Protein AF-A0AAJ0A9C1-F1 (afdb_monomer_lite)

InterPro domains:
  IPR016167 FAD-binding, type PCMH, subdomain 1 [G3DSA:3.30.43.10] (177-244)
  IPR036318 FAD-binding, type PCMH-like superfamily [SSF56176] (178-251)

Radius of gyration: 24.46 Å; chains: 1; bounding box: 46×52×69 Å

Foldseek 3Di:
DDDPDDLVNDDPLVNLVVVLVVCVVPVVCQCAAQDQSNVLSVLVNDPVHDDDPLNSVLSNLVRQVRHPDDCVSVVVLVLDDPLVNVLNVCSNVPHDNVVSCVVPDDAQDSLLVVLLVLQVVFAWKWFQALVGIDTPHHDPPPDDPVVVVVVVVVRVLSRVLCVVVSVLGDDPGKIKGAQGWDAAPVSQEIEGERIEIEDQAPSNVVSLVVSCVVVVADEDEDESRHDPDNRAGHHHHYYYYPDDSVQSPPPVNCPPPPDPDDPRTNSRDDDD

pLDDT: mean 78.02, std 15.87, range [31.42, 96.5]

Secondary structure (DSSP, 8-state):
------GGGS-HHHHHHHHHHHHHH-HHHHHHTSTTHHHHHHHHH-TTS---HHHHHHHHHHHHHH--SS-HHHHHHTTS-HHHHHHHHHHHTT--HHHHHTT----S-HHHHHHHHHHHH-S-EEEEETTEEEEEE--TTTS-HHHHHHHHHHHHHHHHHHHTTGGG--SS-EEEEES--EE-TTS--EE--SEEEE-SSHHHHHHHHHHHHHTT--EEEESS----SS-SPPTTSEEEE-S-HHHHSSSS--TTS-S--SS--TTT----

Sequence (272 aa):
MTSTSKAWDHSVDERIGHIAKGLHNNPKFSQKEVPGLQALLDDYINDDVDVDYVQFLRRLLQVFKDSKTDGAFSNILHKHTDDEQKRIKRFLVGDDPKKISDGFHMGPSLGCREELARLHEADCVIQVGAQGIKKLKQPFRALAVKERALLHNTLSKMENFIEGNKDELRGAGIVVYYKTEFQNWGLTVKNVPALTCVPKTSQEVQLIVKYAKAHNMGVRCSGFRHSWSPVFAENGYVLISLLGLHEVTKLPNITALPLPEPAANDLQTISM

Organism: NCBI:txid1209918

Structure (mmCIF, N/CA/C/O backbone):
data_AF-A0AAJ0A9C1-F1
#
_entry.id   AF-A0AAJ0A9C1-F1
#
loop_
_atom_site.group_PDB
_atom_site.id
_atom_site.type_symbol
_atom_site.label_atom_id
_atom_site.label_alt_id
_atom_site.label_comp_id
_atom_site.label_asym_id
_atom_site.label_entity_id
_atom_site.label_seq_id
_atom_site.pdbx_PDB_ins_code
_atom_site.Cartn_x
_atom_site.Cartn_y
_atom_site.Cartn_z
_atom_site.occupancy
_atom_site.B_iso_or_equiv
_atom_site.auth_seq_id
_atom_site.auth_comp_id
_atom_site.auth_asym_id
_atom_site.auth_atom_id
_atom_site.pdbx_PDB_model_num
ATOM 1 N N . MET A 1 1 ? 11.364 27.112 33.745 1.00 43.28 1 MET A N 1
ATOM 2 C CA . MET A 1 1 ? 10.644 26.770 32.501 1.00 43.28 1 MET A CA 1
ATOM 3 C C . MET A 1 1 ? 10.380 25.278 32.540 1.00 43.28 1 MET A C 1
ATOM 5 O O . MET A 1 1 ? 11.327 24.509 32.463 1.00 43.28 1 MET A O 1
ATOM 9 N N . THR A 1 2 ? 9.143 24.864 32.796 1.00 45.06 2 THR A N 1
ATOM 10 C CA . THR A 1 2 ? 8.765 23.447 32.800 1.00 45.06 2 THR A CA 1
ATOM 11 C C . THR A 1 2 ? 8.749 22.954 31.357 1.00 45.06 2 THR A C 1
ATOM 13 O O . THR A 1 2 ? 7.935 23.400 30.554 1.00 45.06 2 THR A O 1
ATOM 16 N N . SER A 1 3 ? 9.698 22.084 31.011 1.00 53.22 3 SER A N 1
ATOM 17 C CA . SER A 1 3 ? 9.697 21.374 29.732 1.00 53.22 3 SER A CA 1
ATOM 18 C C . SER A 1 3 ? 8.398 20.576 29.634 1.00 53.22 3 SER A C 1
ATOM 20 O O . SER A 1 3 ? 8.171 19.670 30.432 1.00 53.22 3 SER A O 1
ATOM 22 N N . THR A 1 4 ? 7.519 20.934 28.702 1.00 61.22 4 THR A N 1
ATOM 23 C CA . THR A 1 4 ? 6.317 20.152 28.397 1.00 61.22 4 THR A CA 1
ATOM 24 C C . THR A 1 4 ? 6.742 18.795 27.846 1.00 61.22 4 THR A C 1
ATOM 26 O O . THR A 1 4 ? 7.285 18.729 26.741 1.00 61.22 4 THR A O 1
ATOM 29 N N . SER A 1 5 ? 6.514 17.744 28.635 1.00 72.31 5 SER A N 1
ATOM 30 C CA . SER A 1 5 ? 6.691 16.343 28.241 1.00 72.31 5 SER A CA 1
ATOM 31 C C . SER A 1 5 ? 5.941 16.059 26.937 1.00 72.31 5 SER A C 1
ATOM 33 O O . SER A 1 5 ? 4.785 16.467 26.781 1.00 72.31 5 SER A O 1
ATOM 35 N N . LYS A 1 6 ? 6.595 15.403 25.976 1.00 76.06 6 LYS A N 1
ATOM 36 C CA . LYS A 1 6 ? 5.959 14.970 24.729 1.00 76.06 6 LYS A CA 1
ATOM 37 C C . LYS A 1 6 ? 5.245 13.646 24.972 1.00 76.06 6 LYS A C 1
ATOM 39 O O . LYS A 1 6 ? 5.668 12.837 25.784 1.00 76.06 6 LYS A O 1
ATOM 44 N N . ALA A 1 7 ? 4.217 13.359 24.175 1.00 69.56 7 ALA A N 1
ATOM 45 C CA . ALA A 1 7 ? 3.504 12.079 24.247 1.00 69.56 7 ALA A CA 1
ATOM 46 C C . ALA A 1 7 ? 4.434 10.855 24.108 1.00 69.56 7 ALA A C 1
ATOM 48 O O . ALA A 1 7 ? 4.133 9.793 24.633 1.00 69.56 7 ALA A O 1
ATOM 49 N N . TRP A 1 8 ? 5.562 10.997 23.408 1.00 76.69 8 TRP A N 1
ATOM 50 C CA . TRP A 1 8 ? 6.540 9.927 23.188 1.00 76.69 8 TRP A CA 1
ATOM 51 C C . TRP A 1 8 ? 7.490 9.691 24.365 1.00 76.69 8 TRP A C 1
ATOM 53 O O . TRP A 1 8 ? 8.196 8.689 24.357 1.00 76.69 8 TRP A O 1
ATOM 63 N N . ASP A 1 9 ? 7.482 10.580 25.359 1.00 82.94 9 ASP A N 1
ATOM 64 C CA . ASP A 1 9 ? 8.266 10.437 26.589 1.00 82.94 9 ASP A CA 1
ATOM 65 C C . ASP A 1 9 ? 7.539 9.545 27.619 1.00 82.94 9 ASP A C 1
ATOM 67 O O . ASP A 1 9 ? 8.075 9.267 28.686 1.00 82.94 9 ASP A O 1
ATOM 71 N N . HIS A 1 10 ? 6.317 9.106 27.296 1.00 78.31 10 HIS A N 1
ATOM 72 C CA . HIS A 1 10 ? 5.444 8.298 28.141 1.00 78.31 10 HIS A CA 1
ATOM 73 C C . HIS A 1 10 ? 5.366 6.861 27.610 1.00 78.31 10 HIS A C 1
ATOM 75 O O . HIS A 1 10 ? 5.386 6.618 26.394 1.00 78.31 10 HIS A O 1
ATOM 81 N N . SER A 1 11 ? 5.211 5.899 28.517 1.00 84.62 11 SER A N 1
ATOM 82 C CA . SER A 1 11 ? 4.963 4.499 28.177 1.00 84.62 11 SER A CA 1
ATOM 83 C C . SER A 1 11 ? 3.654 4.335 27.384 1.00 84.62 11 SER A C 1
ATOM 85 O O . SER A 1 11 ? 2.863 5.268 27.201 1.00 84.62 11 SER A O 1
ATOM 87 N N . VAL A 1 12 ? 3.421 3.148 26.817 1.00 79.44 12 VAL A N 1
ATOM 88 C CA . VAL A 1 12 ? 2.140 2.856 26.146 1.00 79.44 12 VAL A CA 1
ATOM 89 C C . VAL A 1 12 ? 0.984 2.968 27.142 1.00 79.44 12 VAL A C 1
ATOM 91 O O . VAL A 1 12 ? 0.010 3.660 26.849 1.00 79.44 12 VAL A O 1
ATOM 94 N N . ASP A 1 13 ? 1.129 2.386 28.329 1.00 82.44 13 ASP A N 1
ATOM 95 C CA . ASP A 1 13 ? 0.068 2.356 29.339 1.00 82.44 13 ASP A CA 1
ATOM 96 C C . ASP A 1 13 ? -0.203 3.747 29.922 1.00 82.44 13 ASP A C 1
ATOM 98 O O . ASP A 1 13 ? -1.356 4.147 30.072 1.00 82.44 13 ASP A O 1
ATOM 102 N N . GLU A 1 14 ? 0.840 4.557 30.130 1.00 84.81 14 GLU A N 1
ATOM 103 C CA . GLU A 1 14 ? 0.692 5.958 30.545 1.00 84.81 14 GLU A CA 1
ATOM 104 C C . GLU A 1 14 ? -0.082 6.776 29.502 1.00 84.81 14 GLU A C 1
ATOM 106 O O . GLU A 1 14 ? -0.979 7.553 29.842 1.00 84.81 14 GLU A O 1
ATOM 111 N N . ARG A 1 15 ? 0.215 6.579 28.210 1.00 87.00 15 ARG A N 1
ATOM 112 C CA . ARG A 1 15 ? -0.531 7.226 27.121 1.00 87.00 15 ARG A CA 1
ATOM 113 C C . ARG A 1 15 ? -1.986 6.780 27.084 1.00 87.00 15 ARG A C 1
ATOM 115 O O . ARG A 1 15 ? -2.862 7.626 26.905 1.00 87.00 15 ARG A O 1
ATOM 122 N N . ILE A 1 16 ? -2.252 5.488 27.264 1.00 87.12 16 ILE A N 1
ATOM 123 C CA . ILE A 1 16 ? -3.617 4.955 27.323 1.00 87.12 16 ILE A CA 1
ATOM 124 C C . ILE A 1 16 ? -4.372 5.565 28.513 1.00 87.12 16 ILE A C 1
ATOM 126 O O . ILE A 1 16 ? -5.490 6.050 28.333 1.00 87.12 16 ILE A O 1
ATOM 130 N N . GLY A 1 17 ? -3.732 5.679 29.681 1.00 87.81 17 GLY A N 1
ATOM 131 C CA . GLY A 1 17 ? -4.287 6.361 30.852 1.00 87.81 17 GLY A CA 1
ATOM 132 C C . GLY A 1 17 ? -4.618 7.835 30.598 1.00 87.81 17 GLY A C 1
ATOM 133 O O . GLY A 1 17 ? -5.677 8.322 31.007 1.00 87.81 17 GLY A O 1
ATOM 134 N N . HIS A 1 18 ? -3.769 8.559 29.862 1.00 89.56 18 HIS A N 1
ATOM 135 C CA . HIS A 1 18 ? -4.069 9.934 29.450 1.00 89.56 18 HIS A CA 1
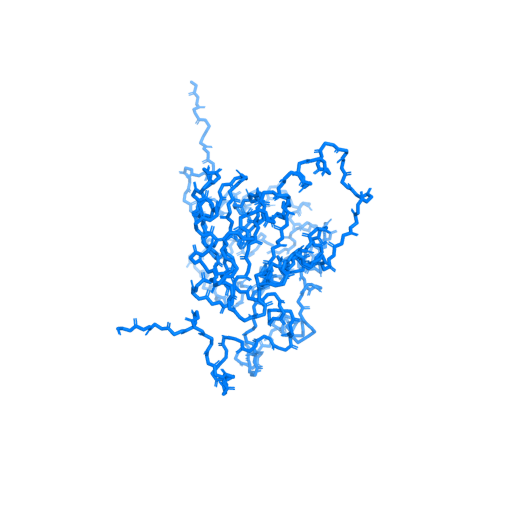ATOM 136 C C . HIS A 1 18 ? -5.278 10.025 28.516 1.00 89.56 18 HIS A C 1
ATOM 138 O O . HIS A 1 18 ? -6.094 10.936 28.675 1.00 89.56 18 HIS A O 1
ATOM 144 N N . ILE A 1 19 ? -5.418 9.085 27.577 1.00 90.94 19 ILE A N 1
ATOM 145 C CA . ILE A 1 19 ? -6.573 9.023 26.675 1.00 90.94 19 ILE A CA 1
ATOM 146 C C . ILE A 1 19 ? -7.846 8.732 27.476 1.00 90.94 19 ILE A C 1
ATOM 148 O O . ILE A 1 19 ? -8.809 9.488 27.353 1.00 90.94 19 ILE A O 1
ATOM 152 N N . ALA A 1 20 ? -7.841 7.715 28.343 1.00 92.06 20 ALA A N 1
ATOM 153 C CA . ALA A 1 20 ? -8.982 7.365 29.190 1.00 92.06 20 ALA A CA 1
ATOM 154 C C . ALA A 1 20 ? -9.434 8.562 30.043 1.00 92.06 20 ALA A C 1
ATOM 156 O O . ALA A 1 20 ? -10.595 8.974 29.982 1.00 92.06 20 ALA A O 1
ATOM 157 N N . LYS A 1 21 ? -8.499 9.223 30.740 1.00 93.44 21 LYS A N 1
ATOM 158 C CA . LYS A 1 21 ? -8.783 10.444 31.513 1.00 93.44 21 LYS A CA 1
ATOM 159 C C . LYS A 1 21 ? -9.352 11.569 30.640 1.00 93.44 21 LYS A C 1
ATOM 161 O O . LYS A 1 21 ? -10.269 12.276 31.056 1.00 93.44 21 LYS A O 1
ATOM 166 N N . GLY A 1 22 ? -8.822 11.743 29.430 1.00 94.19 22 GLY A N 1
ATOM 167 C CA . GLY A 1 22 ? -9.338 12.701 28.454 1.00 94.19 22 GLY A CA 1
ATOM 168 C C . GLY A 1 22 ? -10.792 12.427 28.059 1.00 94.19 22 GLY A C 1
ATOM 169 O O . GLY A 1 22 ? -11.571 13.374 27.942 1.00 94.19 22 GLY A O 1
ATOM 170 N N . LEU A 1 23 ? -11.169 11.153 27.912 1.00 95.06 23 LEU A N 1
ATOM 171 C CA . LEU A 1 23 ? -12.537 10.730 27.600 1.00 95.06 23 LEU A CA 1
ATOM 172 C C . LEU A 1 23 ? -13.497 10.969 28.772 1.00 95.06 23 LEU A C 1
ATOM 174 O O . LEU A 1 23 ? -14.567 11.537 28.549 1.00 95.06 23 LEU A O 1
ATOM 178 N N . HIS A 1 24 ? -13.090 10.646 30.008 1.00 94.62 24 HIS A N 1
ATOM 179 C CA . HIS A 1 24 ? -13.862 10.955 31.226 1.00 94.62 24 HIS A CA 1
ATOM 180 C C . HIS A 1 24 ? -14.164 12.452 31.350 1.00 94.62 24 HIS A C 1
ATOM 182 O O . HIS A 1 24 ? -15.291 12.849 31.642 1.00 94.62 24 HIS A O 1
ATOM 188 N N . ASN A 1 25 ? -13.173 13.299 31.062 1.00 96.50 25 ASN A N 1
ATOM 189 C CA . ASN A 1 25 ? -13.323 14.754 31.129 1.00 96.50 25 ASN A CA 1
ATOM 190 C C . ASN A 1 25 ? -14.178 15.338 29.991 1.00 96.50 25 ASN A C 1
ATOM 192 O O . ASN A 1 25 ? -14.617 16.484 30.082 1.00 96.50 25 ASN A O 1
ATOM 196 N N . ASN A 1 26 ? -14.419 14.578 28.917 1.00 95.69 26 ASN A N 1
ATOM 197 C CA . ASN A 1 26 ? -15.157 15.024 27.737 1.00 95.69 26 ASN A CA 1
ATOM 198 C C . ASN A 1 26 ? -16.293 14.046 27.384 1.00 95.69 26 ASN A C 1
ATOM 200 O O . ASN A 1 26 ? -16.287 13.450 26.301 1.00 95.69 26 ASN A O 1
ATOM 204 N N . PRO A 1 27 ? -17.328 13.914 28.236 1.00 93.50 27 PRO A N 1
ATOM 205 C CA . PRO A 1 27 ? -18.377 12.907 28.067 1.00 93.50 27 PRO A CA 1
ATOM 206 C C . PRO A 1 27 ? -19.167 13.078 26.764 1.00 93.50 27 PRO A C 1
ATOM 208 O O . PRO A 1 27 ? -19.554 12.093 26.142 1.00 93.50 27 PRO A O 1
ATOM 211 N N . LYS A 1 28 ? -19.352 14.321 26.291 1.00 92.94 28 LYS A N 1
ATOM 212 C CA . LYS A 1 28 ? -19.999 14.595 24.996 1.00 92.94 28 LYS A CA 1
ATOM 213 C C . LYS A 1 28 ? -19.217 14.002 23.821 1.00 92.94 28 LYS A C 1
ATOM 215 O O . LYS A 1 28 ? -19.830 13.454 22.912 1.00 92.94 28 LYS A O 1
ATOM 220 N N . PHE A 1 29 ? -17.887 14.113 23.841 1.00 92.19 29 PHE A N 1
ATOM 221 C CA . PHE A 1 29 ? -17.019 13.518 22.823 1.00 92.19 29 PHE A CA 1
ATOM 222 C C . PHE A 1 29 ? -17.025 11.991 22.951 1.00 92.19 29 PHE A C 1
ATOM 224 O O . PHE A 1 29 ? -17.308 11.299 21.978 1.00 92.19 29 PHE A O 1
ATOM 231 N N . SER A 1 30 ? -16.813 11.478 24.169 1.00 92.62 30 SER A N 1
ATOM 232 C CA . SER A 1 30 ? -16.794 10.042 24.480 1.00 92.62 30 SER A CA 1
ATOM 233 C C . SER A 1 30 ? -18.064 9.323 23.999 1.00 92.62 30 SER A C 1
ATOM 235 O O . SER A 1 30 ? -17.985 8.301 23.329 1.00 92.62 30 SER A O 1
ATOM 237 N N . GLN A 1 31 ? -19.248 9.891 24.248 1.00 91.69 31 GLN A N 1
ATOM 238 C CA . GLN A 1 31 ? -20.523 9.260 23.886 1.00 91.69 31 GLN A CA 1
ATOM 239 C C . GLN A 1 31 ? -20.902 9.398 22.407 1.00 91.69 31 GLN A C 1
ATOM 241 O O . GLN A 1 31 ? -21.649 8.568 21.892 1.00 91.69 31 GLN A O 1
ATOM 246 N N . LYS A 1 32 ? -20.454 10.459 21.726 1.00 89.62 32 LYS A N 1
ATOM 247 C CA . LYS A 1 32 ? -20.872 10.756 20.345 1.00 89.62 32 LYS A CA 1
ATOM 248 C C . LYS A 1 32 ? -19.864 10.285 19.302 1.00 89.62 32 LYS A C 1
ATOM 250 O O . LYS A 1 32 ? -20.263 9.764 18.263 1.00 89.62 32 LYS A O 1
ATOM 255 N N . GLU A 1 33 ? -18.586 10.519 19.562 1.00 90.88 33 GLU A N 1
ATOM 256 C CA . GLU A 1 33 ? -17.518 10.399 18.571 1.00 90.88 33 GLU A CA 1
ATOM 257 C C . GLU A 1 33 ? -16.803 9.047 18.685 1.00 90.88 33 GLU A C 1
ATOM 259 O O . GLU A 1 33 ? -16.415 8.471 17.675 1.00 90.88 33 GLU A O 1
ATOM 264 N N . VAL A 1 34 ? -16.668 8.508 19.901 1.00 92.50 34 VAL A N 1
ATOM 265 C CA . VAL A 1 34 ? -15.998 7.221 20.178 1.00 92.50 34 VAL A CA 1
ATOM 266 C C . VAL A 1 34 ? -16.759 6.395 21.232 1.00 92.50 34 VAL A C 1
ATOM 268 O O . VAL A 1 34 ? -16.206 6.046 22.281 1.00 92.50 34 VAL A O 1
ATOM 271 N N . PRO A 1 35 ? -18.042 6.074 20.981 1.00 94.19 35 PRO A N 1
ATOM 272 C CA . PRO A 1 35 ? -18.911 5.432 21.964 1.00 94.19 35 PRO A CA 1
ATOM 273 C C . PRO A 1 35 ? -18.341 4.094 22.447 1.00 94.19 35 PRO A C 1
ATOM 275 O O . PRO A 1 35 ? -18.052 3.205 21.654 1.00 94.19 35 PRO A O 1
ATOM 278 N N . GLY A 1 36 ? -18.194 3.948 23.766 1.00 93.62 36 GLY A N 1
ATOM 279 C CA . GLY A 1 36 ? -17.680 2.728 24.400 1.00 93.62 36 GLY A CA 1
ATOM 280 C C . GLY A 1 36 ? -16.155 2.653 24.526 1.00 93.62 36 GLY A C 1
ATOM 281 O O . GLY A 1 36 ? -15.666 1.769 25.230 1.00 93.62 36 GLY A O 1
ATOM 282 N N . LEU A 1 37 ? -15.401 3.589 23.932 1.00 94.75 37 LEU A N 1
ATOM 283 C CA . LEU A 1 37 ? -13.937 3.599 24.034 1.00 94.75 37 LEU A CA 1
ATOM 284 C C . LEU A 1 37 ? -13.475 3.823 25.471 1.00 94.75 37 LEU A C 1
ATOM 286 O O . LEU A 1 37 ? -12.552 3.161 25.920 1.00 94.75 37 LEU A O 1
ATOM 290 N N . GLN A 1 38 ? -14.140 4.717 26.202 1.00 94.31 38 GLN A N 1
ATOM 291 C CA . GLN A 1 38 ? -13.808 4.996 27.598 1.00 94.31 38 GLN A CA 1
ATOM 292 C C . GLN A 1 38 ? -13.863 3.72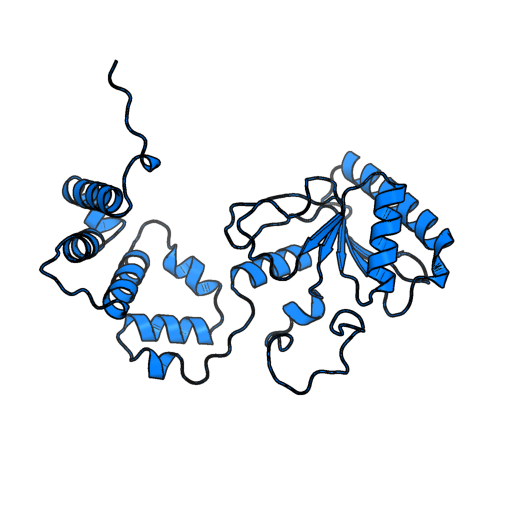5 28.452 1.00 94.31 38 GLN A C 1
ATOM 294 O O . GLN A 1 38 ? -12.859 3.361 29.045 1.00 94.31 38 GLN A O 1
ATOM 299 N N . ALA A 1 39 ? -14.988 3.004 28.425 1.00 94.12 39 ALA A N 1
ATOM 300 C CA . ALA A 1 39 ? -15.145 1.759 29.175 1.00 94.12 39 ALA A CA 1
ATOM 301 C C . ALA A 1 39 ? -14.152 0.674 28.725 1.00 94.12 39 ALA A C 1
ATOM 303 O O . ALA A 1 39 ? -13.670 -0.099 29.539 1.00 94.12 39 ALA A O 1
ATOM 304 N N . LEU A 1 40 ? -13.837 0.607 27.425 1.00 94.44 40 LEU A N 1
ATOM 305 C CA . LEU A 1 40 ? -12.824 -0.317 26.910 1.00 94.44 40 LEU A CA 1
ATOM 306 C C . LEU A 1 40 ? -11.430 -0.024 27.475 1.00 94.44 40 LEU A C 1
ATOM 308 O O . LEU A 1 40 ? -10.715 -0.959 27.820 1.00 94.44 40 LEU A O 1
ATOM 312 N N . LEU A 1 41 ? -11.039 1.251 27.543 1.00 93.00 41 LEU A N 1
ATOM 313 C CA . LEU A 1 41 ? -9.741 1.640 28.090 1.00 93.00 41 LEU A CA 1
ATOM 314 C C . LEU A 1 41 ? -9.706 1.518 29.616 1.00 93.00 41 LEU A C 1
ATOM 316 O O . LEU A 1 41 ? -8.679 1.116 30.145 1.00 93.00 41 LEU A O 1
ATOM 320 N N . ASP A 1 42 ? -10.811 1.817 30.303 1.00 92.69 42 ASP A N 1
ATOM 321 C CA . ASP A 1 42 ? -10.931 1.625 31.752 1.00 92.69 42 ASP A CA 1
ATOM 322 C C . ASP A 1 42 ? -10.717 0.146 32.124 1.00 92.69 42 ASP A C 1
ATOM 324 O O . ASP A 1 42 ? -9.933 -0.145 33.023 1.00 92.69 42 ASP A O 1
ATOM 328 N N . ASP A 1 43 ? -11.334 -0.784 31.384 1.00 92.75 43 ASP A N 1
ATOM 329 C CA . ASP A 1 43 ? -11.130 -2.224 31.585 1.00 92.75 43 ASP A CA 1
ATOM 330 C C . ASP A 1 43 ? -9.701 -2.665 31.233 1.00 92.75 43 ASP A C 1
ATOM 3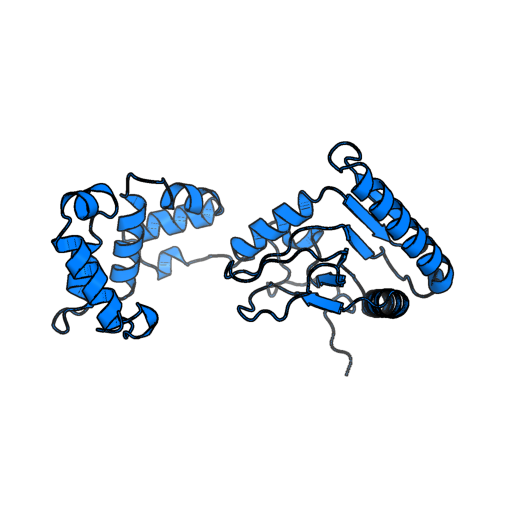32 O O . ASP A 1 43 ? -9.147 -3.516 31.911 1.00 92.75 43 ASP A O 1
ATOM 336 N N . TYR A 1 44 ? -9.089 -2.090 30.189 1.00 88.69 44 TYR A N 1
ATOM 337 C CA . TYR A 1 44 ? -7.715 -2.424 29.784 1.00 88.69 44 TYR A CA 1
ATOM 338 C C . TYR A 1 44 ? -6.662 -1.977 30.811 1.00 88.69 44 TYR A C 1
ATOM 340 O O . TYR A 1 44 ? -5.638 -2.634 30.959 1.00 88.69 44 TYR A O 1
ATOM 348 N N . ILE A 1 45 ? -6.880 -0.843 31.485 1.00 89.12 45 ILE A N 1
ATOM 349 C CA . ILE A 1 45 ? -5.954 -0.307 32.499 1.00 89.12 45 ILE A CA 1
ATOM 350 C C . ILE A 1 45 ? -6.133 -1.020 33.850 1.00 89.12 45 ILE A C 1
ATOM 352 O O . ILE A 1 45 ? -5.245 -0.968 34.697 1.00 89.12 45 ILE A O 1
ATOM 356 N N . ASN A 1 46 ? -7.291 -1.634 34.087 1.00 89.00 46 ASN A N 1
ATOM 357 C CA . ASN A 1 46 ? -7.595 -2.261 35.361 1.00 89.00 46 ASN A CA 1
ATOM 358 C C . ASN A 1 46 ? -6.989 -3.668 35.446 1.00 89.00 46 ASN A C 1
ATOM 360 O O . ASN A 1 46 ? -7.525 -4.608 34.865 1.00 89.00 46 ASN A O 1
ATOM 364 N N . ASP A 1 47 ? -5.926 -3.815 36.239 1.00 86.75 47 ASP A N 1
ATOM 365 C CA . ASP A 1 47 ? -5.242 -5.095 36.475 1.00 86.75 47 ASP A CA 1
ATOM 366 C C . ASP A 1 47 ? -6.162 -6.193 37.055 1.00 86.75 47 ASP A C 1
ATOM 368 O O . ASP A 1 47 ? -5.867 -7.381 36.915 1.00 86.75 47 ASP A O 1
ATOM 372 N N . ASP A 1 48 ? -7.288 -5.822 37.679 1.00 91.62 48 ASP A N 1
ATOM 373 C CA . ASP A 1 48 ? -8.272 -6.767 38.224 1.00 91.62 48 ASP A CA 1
ATOM 374 C C . ASP A 1 48 ? -9.259 -7.298 37.164 1.00 91.62 48 ASP A C 1
ATOM 376 O O . ASP A 1 48 ? -10.075 -8.181 37.454 1.00 91.62 48 ASP A O 1
ATOM 380 N N . VAL A 1 49 ? -9.229 -6.762 35.938 1.00 88.94 49 VAL A N 1
ATOM 381 C CA . VAL A 1 49 ? -10.121 -7.158 34.843 1.00 88.94 49 VAL A CA 1
ATOM 382 C C . VAL A 1 49 ? -9.331 -7.930 33.792 1.00 88.94 49 VAL A C 1
ATOM 384 O O . VAL A 1 49 ? -8.545 -7.371 33.034 1.00 88.94 49 VAL A O 1
ATOM 387 N N . ASP A 1 50 ? -9.601 -9.231 33.683 1.00 87.75 50 ASP A N 1
ATOM 388 C CA . ASP A 1 50 ? -9.078 -10.032 32.577 1.00 87.75 50 ASP A CA 1
ATOM 389 C C . ASP A 1 50 ? -9.860 -9.724 31.291 1.00 87.75 50 ASP A C 1
ATOM 391 O O . ASP A 1 50 ? -11.009 -10.145 31.106 1.00 87.75 50 ASP A O 1
ATOM 395 N N . VAL A 1 51 ? -9.250 -8.941 30.402 1.00 81.31 51 VAL A N 1
ATOM 396 C CA . VAL A 1 51 ? -9.842 -8.598 29.111 1.00 81.31 51 VAL A CA 1
ATOM 397 C C . VAL A 1 51 ? -9.379 -9.598 28.056 1.00 81.31 51 VAL A C 1
ATOM 399 O O . VAL A 1 51 ? -8.290 -9.481 27.495 1.00 81.31 51 VAL A O 1
ATOM 402 N N . ASP A 1 52 ? -10.260 -10.538 27.706 1.00 90.31 52 ASP A N 1
ATOM 403 C CA . ASP A 1 52 ? -10.039 -11.431 26.567 1.00 90.31 52 ASP A CA 1
ATOM 404 C C . ASP A 1 52 ? -9.704 -10.629 25.297 1.00 90.31 52 ASP A C 1
ATOM 406 O O . ASP A 1 52 ? -10.442 -9.728 24.883 1.00 90.31 52 ASP A O 1
ATOM 410 N N . TYR A 1 53 ? -8.596 -10.985 24.644 1.00 88.56 53 TYR A N 1
ATOM 411 C CA . TYR A 1 53 ? -8.074 -10.261 23.485 1.00 88.56 53 TYR A CA 1
ATOM 412 C C . TYR A 1 53 ? -9.081 -10.189 22.327 1.00 88.56 53 TYR A C 1
ATOM 414 O O . TYR A 1 53 ? -9.182 -9.170 21.637 1.00 88.56 53 TYR A O 1
ATOM 422 N N . VAL A 1 54 ? -9.871 -11.247 22.114 1.00 91.38 54 VAL A N 1
ATOM 423 C CA . VAL A 1 54 ? -10.901 -11.256 21.067 1.00 91.38 54 VAL A CA 1
ATOM 424 C C . VAL A 1 54 ? -12.023 -10.280 21.416 1.00 91.38 54 VAL A C 1
ATOM 426 O O . VAL A 1 54 ? -12.454 -9.514 20.549 1.00 91.38 54 VAL A O 1
ATOM 429 N N . GLN A 1 55 ? -12.477 -10.258 22.670 1.00 91.50 55 GLN A N 1
ATOM 430 C CA . GLN A 1 55 ? -13.455 -9.276 23.140 1.00 91.50 55 GLN A CA 1
ATOM 431 C C . GLN A 1 55 ? -12.921 -7.846 23.078 1.00 91.50 55 GLN A C 1
ATOM 433 O O . GLN A 1 55 ? -13.657 -6.950 22.658 1.00 91.50 55 GLN A O 1
ATOM 438 N N . PHE A 1 56 ? -11.648 -7.627 23.412 1.00 92.06 56 PHE A N 1
ATOM 439 C CA . PHE A 1 56 ? -10.997 -6.327 23.265 1.00 92.06 56 PHE A CA 1
ATOM 440 C C . PHE A 1 56 ? -11.080 -5.830 21.816 1.00 92.06 56 PHE A C 1
ATOM 442 O O . PHE A 1 56 ? -11.598 -4.741 21.559 1.00 92.06 56 PHE A O 1
ATOM 449 N N . LEU A 1 57 ? -10.651 -6.653 20.851 1.00 93.06 57 LEU A N 1
ATOM 450 C CA . LEU A 1 57 ? -10.695 -6.303 19.429 1.00 93.06 57 LEU A CA 1
ATOM 451 C C . LEU A 1 57 ? -12.124 -6.058 18.929 1.00 93.06 57 LEU A C 1
ATOM 453 O O . LEU A 1 57 ? -12.354 -5.113 18.172 1.00 93.06 57 LEU A O 1
ATOM 457 N N . ARG A 1 58 ? -13.096 -6.876 19.351 1.00 94.00 58 ARG A N 1
ATOM 458 C CA . ARG A 1 58 ? -14.512 -6.676 18.998 1.00 94.00 58 ARG A CA 1
ATOM 459 C C . ARG A 1 58 ? -15.031 -5.337 19.496 1.00 94.00 58 ARG A C 1
ATOM 461 O O . ARG A 1 58 ? -15.602 -4.585 18.711 1.00 94.00 58 ARG A O 1
ATOM 468 N N . ARG A 1 59 ? -14.813 -5.029 20.777 1.00 94.12 59 ARG A N 1
ATOM 469 C CA . ARG A 1 59 ? -15.235 -3.763 21.390 1.00 94.12 59 ARG A CA 1
ATOM 470 C C . ARG A 1 59 ? -14.576 -2.581 20.697 1.00 94.12 59 ARG A C 1
ATOM 472 O O . ARG A 1 59 ? -15.269 -1.626 20.365 1.00 94.12 59 ARG A O 1
ATOM 479 N N . LEU A 1 60 ? -13.280 -2.674 20.399 1.00 93.94 60 LEU A N 1
ATOM 480 C CA . LEU A 1 60 ? -12.553 -1.627 19.687 1.00 93.94 60 LEU A CA 1
ATOM 481 C C . LEU A 1 60 ? -13.138 -1.371 18.294 1.00 93.94 60 LEU A C 1
ATOM 483 O O . LEU A 1 60 ? -13.379 -0.225 17.929 1.00 93.94 60 LEU A O 1
ATOM 487 N N . LEU A 1 61 ? -13.410 -2.418 17.512 1.00 93.50 61 LEU A N 1
ATOM 488 C CA . LEU A 1 61 ? -14.047 -2.249 16.204 1.00 93.50 61 LEU A CA 1
ATOM 489 C C . LEU A 1 61 ? -15.475 -1.696 16.327 1.00 93.50 61 LEU A C 1
ATOM 491 O O . LEU A 1 61 ? -15.892 -0.899 15.486 1.00 93.50 61 LEU A O 1
ATOM 495 N N . GLN A 1 62 ? -16.209 -2.074 17.377 1.00 94.31 62 GLN A N 1
ATOM 496 C CA . GLN A 1 62 ? -17.558 -1.574 17.632 1.00 94.31 62 GLN A CA 1
ATOM 497 C C . GLN A 1 62 ? -17.566 -0.065 17.931 1.00 94.31 62 GLN A C 1
ATOM 499 O O . GLN A 1 62 ? -18.447 0.623 17.421 1.00 94.31 62 GLN A O 1
ATOM 504 N N . VAL A 1 63 ? -16.555 0.465 18.638 1.00 93.56 63 VAL A N 1
ATOM 505 C CA . VAL A 1 63 ? -16.366 1.920 18.840 1.00 93.56 63 VAL A CA 1
ATOM 506 C C . VAL A 1 63 ? -16.390 2.661 17.503 1.00 93.56 63 VAL A C 1
ATOM 508 O O . VAL A 1 63 ? -17.129 3.629 17.335 1.00 93.56 63 VAL A O 1
ATOM 511 N N . PHE A 1 64 ? -15.598 2.199 16.531 1.00 92.50 64 PHE A N 1
ATOM 512 C CA . PHE A 1 64 ? -15.507 2.849 15.222 1.00 92.50 64 PHE A CA 1
ATOM 513 C C . PHE A 1 64 ? -16.741 2.607 14.354 1.00 92.50 64 PHE A C 1
ATOM 515 O O . PHE A 1 64 ? -17.104 3.473 13.562 1.00 92.50 64 PHE A O 1
ATOM 522 N N . LYS A 1 65 ? -17.393 1.448 14.490 1.00 92.75 65 LYS A N 1
ATOM 523 C CA . LYS A 1 65 ? -18.653 1.155 13.797 1.00 92.75 65 LYS A CA 1
ATOM 524 C C . LYS A 1 65 ? -19.791 2.063 14.267 1.00 92.75 65 LYS A C 1
ATOM 526 O O . LYS A 1 65 ? -20.599 2.480 13.442 1.00 92.75 65 LYS A O 1
ATOM 531 N N . ASP A 1 66 ? -19.849 2.352 15.564 1.00 92.06 66 ASP A N 1
ATOM 532 C CA . ASP A 1 66 ? -20.939 3.121 16.174 1.00 92.06 66 ASP A CA 1
ATOM 533 C C . ASP A 1 66 ? -20.651 4.631 16.215 1.00 92.06 66 ASP A C 1
ATOM 535 O O . ASP A 1 66 ? -21.553 5.433 16.478 1.00 92.06 66 ASP A O 1
ATOM 539 N N . SER A 1 67 ? -19.410 5.029 15.919 1.00 90.38 67 SER A N 1
ATOM 540 C CA . SER A 1 67 ? -19.020 6.423 15.723 1.00 90.38 67 SER A CA 1
ATOM 541 C C . SER A 1 67 ? -19.815 7.080 14.589 1.00 90.38 67 SER A C 1
ATOM 543 O O . SER A 1 67 ? -19.975 6.527 13.500 1.00 90.38 67 SER A O 1
ATOM 545 N N . LYS A 1 68 ? -20.296 8.306 14.831 1.00 82.75 68 LYS A N 1
ATOM 546 C CA . LYS A 1 68 ? -21.095 9.089 13.868 1.00 82.75 68 LYS A CA 1
ATOM 547 C C . LYS A 1 68 ? -20.289 10.149 13.112 1.00 82.75 68 LYS A C 1
ATOM 549 O O . LYS A 1 68 ? -20.878 10.951 12.392 1.00 82.75 68 LYS A O 1
ATOM 554 N N . THR A 1 69 ? -18.979 10.203 13.320 1.00 78.88 69 THR A N 1
ATOM 555 C CA . THR A 1 69 ? -18.177 11.392 13.005 1.00 78.88 69 THR A CA 1
ATOM 556 C C . THR A 1 69 ? -17.680 11.426 11.571 1.00 78.88 69 THR A C 1
ATOM 558 O O . THR A 1 69 ? -17.798 12.452 10.906 1.00 78.88 69 THR A O 1
ATOM 561 N N . ASP A 1 70 ? -17.114 10.321 11.094 1.00 76.56 70 ASP A N 1
ATOM 562 C CA . ASP A 1 70 ? -16.338 10.301 9.849 1.00 76.56 70 ASP A CA 1
ATOM 563 C C . ASP A 1 70 ? -16.627 9.086 8.954 1.00 76.56 70 ASP A C 1
ATOM 565 O O . ASP A 1 70 ? -16.092 8.978 7.848 1.00 76.56 70 ASP A O 1
ATOM 569 N N . GLY A 1 71 ? -17.481 8.163 9.410 1.00 84.62 71 GLY A N 1
ATOM 570 C CA . GLY A 1 71 ? -17.779 6.928 8.690 1.00 84.62 71 GLY A CA 1
ATOM 571 C C . GLY A 1 71 ? -16.544 6.057 8.458 1.00 84.62 71 GLY A C 1
ATOM 572 O O . GLY A 1 71 ? -16.564 5.237 7.539 1.00 84.62 71 GLY A O 1
ATOM 573 N N . ALA A 1 72 ? -15.473 6.220 9.250 1.00 85.38 72 ALA A N 1
ATOM 574 C CA . ALA A 1 72 ? -14.200 5.532 9.051 1.00 85.38 72 ALA A CA 1
ATOM 575 C C . ALA A 1 72 ? -14.383 4.018 8.925 1.00 85.38 72 ALA A C 1
ATOM 577 O O . ALA A 1 72 ? -13.866 3.413 7.985 1.00 85.38 72 ALA A O 1
ATOM 578 N N . PHE A 1 73 ? -15.180 3.413 9.811 1.00 90.50 73 PHE A N 1
ATOM 579 C CA . PHE A 1 73 ? -15.458 1.981 9.764 1.00 90.50 73 PHE A CA 1
ATOM 580 C C . PHE A 1 73 ? -16.111 1.562 8.443 1.00 90.50 73 PHE A C 1
ATOM 582 O O . PHE A 1 73 ? -15.594 0.681 7.762 1.00 90.50 73 PHE A O 1
ATOM 589 N N . SER A 1 74 ? -17.206 2.214 8.043 1.00 91.12 74 SER A N 1
ATOM 590 C CA . SER A 1 74 ? -17.915 1.904 6.795 1.00 91.12 74 SER A CA 1
ATOM 591 C C . SER A 1 74 ? -17.025 2.115 5.569 1.00 91.12 74 SER A C 1
ATOM 593 O O . SER A 1 74 ? -16.980 1.261 4.686 1.00 91.12 74 SER A O 1
ATOM 595 N N . ASN A 1 75 ? -16.261 3.209 5.542 1.00 88.94 75 ASN A N 1
ATOM 596 C CA . ASN A 1 75 ? -15.342 3.537 4.455 1.00 88.94 75 ASN A CA 1
ATOM 597 C C . ASN A 1 75 ? -14.231 2.489 4.308 1.00 88.94 75 ASN A C 1
ATOM 599 O O . ASN A 1 75 ? -13.919 2.083 3.192 1.00 88.94 75 ASN A O 1
ATOM 603 N N . ILE A 1 76 ? -13.646 2.022 5.415 1.00 87.81 76 ILE A N 1
ATOM 604 C CA . ILE A 1 76 ? -12.636 0.955 5.394 1.00 87.81 76 ILE A CA 1
ATOM 605 C C . ILE A 1 76 ? -13.267 -0.393 5.039 1.00 87.81 76 ILE A C 1
ATOM 607 O O . ILE A 1 76 ? -12.703 -1.147 4.245 1.00 87.81 76 ILE A O 1
ATOM 611 N N . LEU A 1 77 ? -14.451 -0.695 5.574 1.00 91.31 77 LEU A N 1
ATOM 612 C CA . LEU A 1 77 ? -15.166 -1.935 5.292 1.00 91.31 77 LEU A CA 1
ATOM 613 C C . LEU A 1 77 ? -15.479 -2.069 3.797 1.00 91.31 77 LEU A C 1
ATOM 615 O O . LEU A 1 77 ? -15.242 -3.127 3.227 1.00 91.31 77 LEU A O 1
ATOM 619 N N . HIS A 1 78 ? -15.912 -0.990 3.141 1.00 90.19 78 HIS A N 1
ATOM 620 C CA . HIS A 1 78 ? -16.209 -0.979 1.704 1.00 90.19 78 HIS A CA 1
ATOM 621 C C . HIS A 1 78 ? -15.012 -1.282 0.802 1.00 90.19 78 HIS A C 1
ATOM 623 O O . HIS A 1 78 ? -15.200 -1.685 -0.343 1.00 90.19 78 HIS A O 1
ATOM 629 N N . LYS A 1 79 ? -13.786 -1.106 1.298 1.00 83.56 79 LYS A N 1
ATOM 630 C CA . LYS A 1 79 ? -12.573 -1.428 0.543 1.00 83.56 79 LYS A CA 1
ATOM 631 C C . LYS A 1 79 ? -12.212 -2.917 0.584 1.00 83.56 79 LYS A C 1
ATOM 633 O O . LYS A 1 79 ? -11.353 -3.368 -0.172 1.00 83.56 79 LYS A O 1
ATOM 638 N N . HIS A 1 80 ? -12.842 -3.680 1.473 1.00 86.44 80 HIS A N 1
ATOM 639 C CA . HIS A 1 80 ? -12.678 -5.125 1.559 1.00 86.44 80 HIS A CA 1
ATOM 640 C C . HIS A 1 80 ? -13.609 -5.838 0.569 1.00 86.44 80 HIS A C 1
ATOM 642 O O . HIS A 1 80 ? -14.642 -5.306 0.166 1.00 86.44 80 HIS A O 1
ATOM 648 N N . THR A 1 81 ? -13.258 -7.067 0.196 1.00 86.38 81 THR A N 1
ATOM 649 C CA . THR A 1 81 ? -14.114 -7.940 -0.624 1.00 86.38 81 THR A CA 1
ATOM 650 C C . THR A 1 81 ? -15.408 -8.300 0.106 1.00 86.38 81 THR A C 1
ATOM 652 O O . THR A 1 81 ? -15.470 -8.262 1.334 1.00 86.38 81 THR A O 1
ATOM 655 N N . ASP A 1 82 ? -16.439 -8.715 -0.631 1.00 89.19 82 ASP A N 1
ATOM 656 C CA . ASP A 1 82 ? -17.724 -9.109 -0.035 1.00 89.19 82 ASP A CA 1
ATOM 657 C C . ASP A 1 82 ? -17.588 -10.230 1.007 1.00 89.19 82 ASP A C 1
ATOM 659 O O . ASP A 1 82 ? -18.307 -10.237 2.008 1.00 89.19 82 ASP A O 1
ATOM 663 N N . ASP A 1 83 ? -16.669 -11.175 0.790 1.00 89.56 83 ASP A N 1
ATOM 664 C CA . ASP A 1 83 ? -16.377 -12.254 1.738 1.00 89.56 83 ASP A CA 1
ATOM 665 C C . ASP A 1 83 ? -15.745 -11.712 3.031 1.00 89.56 83 ASP A C 1
ATOM 667 O O . ASP A 1 83 ? -16.249 -11.960 4.128 1.00 89.56 83 ASP A O 1
ATOM 671 N N . GLU A 1 84 ? -14.708 -10.880 2.910 1.00 90.19 84 GLU A N 1
ATOM 672 C CA . GLU A 1 84 ? -14.068 -10.208 4.047 1.00 90.19 84 GLU A CA 1
ATOM 673 C C . GLU A 1 84 ? -15.068 -9.348 4.830 1.00 90.19 84 GLU A C 1
ATOM 675 O O . GLU A 1 84 ? -15.125 -9.421 6.059 1.00 90.19 84 GLU A O 1
ATOM 680 N N . GLN A 1 85 ? -15.919 -8.586 4.137 1.00 93.62 85 GLN A N 1
ATOM 681 C CA . GLN A 1 85 ? -16.955 -7.776 4.774 1.00 93.62 85 GLN A CA 1
ATOM 682 C C . GLN A 1 85 ? -17.942 -8.632 5.573 1.00 93.62 85 GLN A C 1
ATOM 684 O O . GLN A 1 85 ? -18.301 -8.271 6.698 1.00 93.62 85 GLN A O 1
ATOM 689 N N . LYS A 1 86 ? -18.390 -9.769 5.021 1.00 94.19 86 LYS A N 1
ATOM 690 C CA . LYS A 1 86 ? -19.276 -10.710 5.728 1.00 94.19 86 LYS A CA 1
ATOM 691 C C . LYS A 1 86 ? -18.599 -11.262 6.979 1.00 94.19 86 LYS A C 1
ATOM 693 O O . LYS A 1 86 ? -19.225 -11.294 8.036 1.00 94.19 86 LYS A O 1
ATOM 698 N N . ARG A 1 87 ? -17.324 -11.646 6.889 1.00 94.44 87 ARG A N 1
ATOM 699 C CA . ARG A 1 87 ? -16.546 -12.167 8.024 1.00 94.44 87 ARG A CA 1
ATOM 700 C C . ARG A 1 87 ? -16.356 -11.123 9.124 1.00 94.44 87 ARG A C 1
ATOM 702 O O . ARG A 1 87 ? -16.629 -11.427 10.281 1.00 94.44 87 ARG A O 1
ATOM 709 N N . ILE A 1 88 ? -15.997 -9.885 8.776 1.00 94.38 88 ILE A N 1
ATOM 710 C CA . ILE A 1 88 ? -15.865 -8.774 9.737 1.00 94.38 88 ILE A CA 1
ATOM 711 C C . ILE A 1 88 ? -17.204 -8.496 10.437 1.00 94.38 88 ILE A C 1
ATOM 713 O O . ILE A 1 88 ? -17.252 -8.347 11.658 1.00 94.38 88 ILE A O 1
ATOM 717 N N . LYS A 1 89 ? -18.317 -8.480 9.690 1.00 95.00 89 LYS A N 1
ATOM 718 C CA . LYS A 1 89 ? -19.659 -8.298 10.270 1.00 95.00 89 LYS A CA 1
ATOM 719 C C . LYS A 1 89 ? -20.027 -9.434 11.230 1.00 95.00 89 LYS A C 1
ATOM 721 O O . LYS A 1 89 ? -20.553 -9.156 12.303 1.00 95.00 89 LY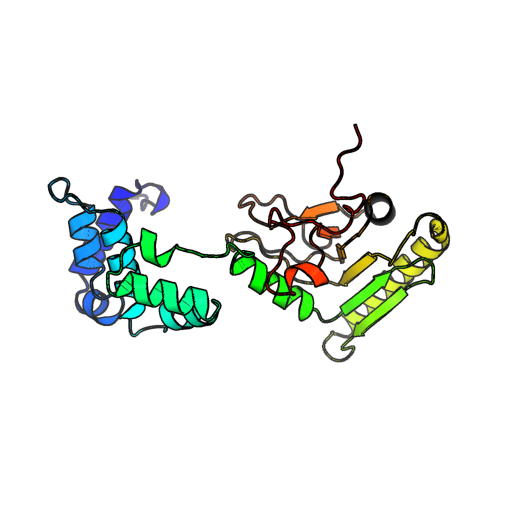S A O 1
ATOM 726 N N . ARG A 1 90 ? -19.714 -10.688 10.883 1.00 95.69 90 ARG A N 1
ATOM 727 C CA . ARG A 1 90 ? -19.911 -11.857 11.760 1.00 95.69 90 ARG A CA 1
ATOM 728 C C . ARG A 1 90 ? -19.069 -11.765 13.035 1.00 95.69 90 ARG A C 1
ATOM 730 O O . ARG A 1 90 ? -19.583 -11.981 14.127 1.00 95.69 90 ARG A O 1
ATOM 737 N N . PHE A 1 91 ? -17.806 -11.361 12.910 1.00 95.81 91 PHE A N 1
ATOM 738 C CA . PHE A 1 91 ? -16.918 -11.145 14.055 1.00 95.81 91 PHE A CA 1
ATOM 739 C C . PHE A 1 91 ? -17.500 -10.154 15.066 1.00 95.81 91 PHE A C 1
ATOM 741 O O . PHE A 1 91 ? -17.478 -10.422 16.267 1.00 95.81 91 PHE A O 1
ATOM 748 N N . LEU A 1 92 ? -18.069 -9.050 14.577 1.00 94.31 92 LEU A N 1
ATOM 749 C CA . LEU A 1 92 ? -18.667 -8.003 15.407 1.00 94.31 92 LEU A CA 1
ATOM 750 C C . LEU A 1 92 ? -19.926 -8.439 16.157 1.00 94.31 92 LEU A C 1
ATOM 752 O O . LEU A 1 92 ? -20.167 -7.948 17.254 1.00 94.31 92 LEU A O 1
ATOM 756 N N . VAL A 1 93 ? -20.724 -9.352 15.597 1.00 93.75 93 VAL A N 1
ATOM 757 C CA . VAL A 1 93 ? -21.927 -9.870 16.277 1.00 93.75 93 VAL A CA 1
ATOM 758 C C . VAL A 1 93 ? -21.626 -11.020 17.243 1.00 93.75 93 VAL A C 1
ATOM 760 O O . VAL A 1 93 ? -22.543 -11.532 17.877 1.00 93.75 93 VAL A O 1
ATOM 763 N N . GLY A 1 94 ? -20.353 -11.404 17.393 1.00 94.25 94 GLY A N 1
ATOM 764 C CA . GLY A 1 94 ? -19.909 -12.369 18.400 1.00 94.25 94 GLY A CA 1
ATOM 765 C C . GLY A 1 94 ? -19.669 -13.792 17.893 1.00 94.25 94 GLY A C 1
ATOM 766 O O . GLY A 1 94 ? -19.370 -14.663 18.708 1.00 94.25 94 GLY A O 1
ATOM 767 N N . ASP A 1 95 ? -19.733 -14.042 16.580 1.00 95.00 95 ASP A N 1
ATOM 768 C CA . ASP A 1 95 ? -19.439 -15.367 16.017 1.00 95.00 95 ASP A CA 1
ATOM 769 C C . ASP A 1 95 ? -18.011 -15.823 16.372 1.00 95.00 95 ASP A C 1
ATOM 771 O O . ASP A 1 95 ? -17.078 -15.021 16.431 1.00 95.00 95 ASP A O 1
ATOM 775 N N . ASP A 1 96 ? -17.828 -17.129 16.569 1.00 93.62 96 ASP A N 1
ATOM 776 C CA . ASP A 1 96 ? -16.534 -17.743 16.891 1.00 93.62 96 ASP A CA 1
ATOM 777 C C . ASP A 1 96 ? -15.469 -17.445 15.810 1.00 93.62 96 ASP A C 1
ATOM 779 O O . ASP A 1 96 ? -15.673 -17.822 14.647 1.00 93.62 96 ASP A O 1
ATOM 783 N N . PRO A 1 97 ? -14.318 -16.826 16.162 1.00 92.44 97 PRO A N 1
ATOM 784 C CA . PRO A 1 97 ? -13.248 -16.515 15.217 1.00 92.44 97 PRO A CA 1
ATOM 785 C C . PRO A 1 97 ? -12.791 -17.715 14.392 1.00 92.44 97 PRO A C 1
ATOM 787 O O . PRO A 1 97 ? -12.548 -17.556 13.199 1.00 92.44 97 PRO A O 1
ATOM 790 N N . LYS A 1 98 ? -12.750 -18.919 14.983 1.00 91.56 98 LYS A N 1
ATOM 791 C CA . LYS A 1 98 ? -12.332 -20.135 14.267 1.00 91.56 98 LYS A CA 1
ATOM 792 C C . LYS A 1 98 ? -13.296 -20.486 13.134 1.00 91.56 98 LYS A C 1
ATOM 794 O O . LYS A 1 98 ? -12.867 -20.840 12.040 1.00 91.56 98 LYS A O 1
ATOM 799 N N . LYS A 1 99 ? -14.603 -20.334 13.370 1.00 93.31 99 LYS A N 1
ATOM 800 C CA . LYS A 1 99 ? -15.644 -20.545 12.350 1.00 93.31 99 LYS A CA 1
ATOM 801 C C . LYS A 1 99 ? -15.678 -19.423 11.320 1.00 93.31 99 LYS A C 1
ATOM 803 O O . LYS A 1 99 ? -16.032 -19.656 10.169 1.00 93.31 99 LYS A O 1
ATOM 808 N N . ILE A 1 100 ? -15.356 -18.195 11.726 1.00 92.88 100 ILE A N 1
ATOM 809 C CA . ILE A 1 100 ? -15.295 -17.053 10.808 1.00 92.88 100 ILE A CA 1
ATOM 810 C C . ILE A 1 100 ? -14.082 -17.153 9.890 1.00 92.88 100 ILE A C 1
ATOM 812 O O . ILE A 1 100 ? -14.169 -16.697 8.757 1.00 92.88 100 ILE A O 1
ATOM 816 N N . SER A 1 101 ? -12.963 -17.714 10.347 1.00 86.75 101 SER A N 1
ATOM 817 C CA . SER A 1 101 ? -11.745 -17.858 9.544 1.00 86.75 101 SER A CA 1
ATOM 818 C C . SER A 1 101 ? -11.764 -19.071 8.616 1.00 86.75 101 SER A C 1
ATOM 820 O O . SER A 1 101 ? -10.893 -19.187 7.760 1.00 86.75 101 SER A O 1
ATOM 822 N N . ASP A 1 102 ? -12.723 -19.982 8.779 1.00 90.88 102 ASP A N 1
ATOM 823 C CA . ASP A 1 102 ? -12.787 -21.205 7.982 1.00 90.88 102 ASP A CA 1
ATOM 824 C C . ASP A 1 102 ? -12.948 -20.896 6.485 1.00 90.88 102 ASP A C 1
ATOM 826 O O . ASP A 1 102 ? -13.796 -20.093 6.083 1.00 90.88 102 ASP A O 1
ATOM 830 N N . GLY A 1 103 ? -12.079 -21.476 5.657 1.00 84.38 103 GLY A N 1
ATOM 831 C CA . GLY A 1 103 ? -12.001 -21.165 4.228 1.00 84.38 103 GLY A CA 1
ATOM 832 C C . GLY A 1 103 ? -11.632 -19.709 3.906 1.00 84.38 103 GLY A C 1
ATOM 833 O O . GLY A 1 103 ? -11.926 -19.242 2.807 1.00 84.38 103 GLY A O 1
ATOM 834 N N . PHE A 1 104 ? -11.046 -18.953 4.844 1.00 83.56 104 PHE A N 1
ATOM 835 C CA . PHE A 1 104 ? -10.539 -17.614 4.546 1.00 83.56 104 PHE A CA 1
ATOM 836 C C . PHE A 1 104 ? -9.318 -17.707 3.627 1.00 83.56 104 PHE A C 1
ATOM 838 O O . PHE A 1 104 ? -8.302 -18.313 3.970 1.00 83.56 104 PHE A O 1
ATOM 845 N N . HIS A 1 105 ? -9.408 -17.065 2.465 1.00 71.25 105 HIS A N 1
ATOM 846 C CA . HIS A 1 105 ? -8.311 -17.000 1.511 1.00 71.25 105 HIS A CA 1
ATOM 847 C C . HIS A 1 105 ? -7.500 -15.725 1.726 1.00 71.25 105 HIS A C 1
ATOM 849 O O . HIS A 1 105 ? -7.966 -14.617 1.458 1.00 71.25 105 HIS A O 1
ATOM 855 N N . MET A 1 106 ? -6.262 -15.891 2.192 1.00 65.06 106 MET A N 1
ATOM 856 C CA . MET A 1 106 ? -5.350 -14.775 2.408 1.00 65.06 106 MET A CA 1
ATOM 857 C C . MET A 1 106 ? -4.844 -14.239 1.063 1.00 65.06 106 MET A C 1
ATOM 859 O O . MET A 1 106 ? -3.920 -14.781 0.463 1.00 65.06 106 MET A O 1
ATOM 863 N N . GLY A 1 107 ? -5.498 -13.189 0.570 1.00 62.75 107 GLY A N 1
ATOM 864 C CA . GLY A 1 107 ? -5.061 -12.424 -0.597 1.00 62.75 107 GLY A CA 1
ATOM 865 C C . GLY A 1 107 ? -4.067 -11.309 -0.241 1.00 62.75 107 GLY A C 1
ATOM 866 O O . GLY A 1 107 ? -3.715 -11.131 0.929 1.00 62.75 107 GLY A O 1
ATOM 867 N N . PRO A 1 108 ? -3.638 -10.499 -1.229 1.00 63.53 108 PRO A N 1
ATOM 868 C CA . PRO A 1 108 ? -2.831 -9.312 -0.967 1.00 63.53 108 PRO A CA 1
ATOM 869 C C . PRO A 1 108 ? -3.555 -8.388 0.017 1.00 63.53 108 PRO A C 1
ATOM 871 O O . PRO A 1 108 ? -4.783 -8.249 -0.028 1.00 63.53 108 PRO A O 1
ATOM 874 N N . SER A 1 109 ? -2.794 -7.751 0.908 1.00 66.12 109 SER A N 1
ATOM 875 C CA . SER A 1 109 ? -3.342 -6.833 1.911 1.00 66.12 109 SER A CA 1
ATOM 876 C C . SER A 1 109 ? -4.098 -5.673 1.257 1.00 66.12 109 SER A C 1
ATOM 878 O O . SER A 1 109 ? -3.824 -5.312 0.111 1.00 66.12 109 SER A O 1
ATOM 880 N N . LEU A 1 110 ? -5.036 -5.055 1.984 1.00 70.12 110 LEU A N 1
ATOM 881 C CA . LEU A 1 110 ? -5.801 -3.917 1.466 1.00 70.12 110 LEU A CA 1
ATOM 882 C C . LEU A 1 110 ? -4.885 -2.795 0.942 1.00 70.12 110 LEU A C 1
ATOM 884 O O . LEU A 1 110 ? -5.072 -2.331 -0.178 1.00 70.12 110 LEU A O 1
ATOM 888 N N . GLY A 1 111 ? -3.844 -2.429 1.696 1.00 64.06 111 GLY A N 1
ATOM 889 C CA . GLY A 1 111 ? -2.876 -1.419 1.255 1.00 64.06 111 GLY A CA 1
ATOM 890 C C . GLY A 1 111 ? -2.138 -1.818 -0.028 1.00 64.06 111 GLY A C 1
ATOM 891 O O . GLY A 1 111 ? -1.898 -0.981 -0.890 1.00 64.06 111 GLY A O 1
ATOM 892 N N . CYS A 1 112 ? -1.841 -3.110 -0.215 1.00 63.56 112 CYS A N 1
ATOM 893 C CA . CYS A 1 112 ? -1.289 -3.598 -1.477 1.00 63.56 112 CYS A CA 1
ATOM 894 C C . CYS A 1 112 ? -2.292 -3.416 -2.630 1.00 63.56 112 CYS A C 1
ATOM 896 O O . CYS A 1 112 ? -1.912 -2.897 -3.676 1.00 63.56 112 CYS A O 1
ATOM 898 N N . ARG A 1 113 ? -3.576 -3.755 -2.434 1.00 70.50 113 ARG A N 1
ATOM 899 C CA . ARG A 1 113 ? -4.640 -3.565 -3.444 1.00 70.50 113 ARG A CA 1
ATOM 900 C C . ARG A 1 113 ? -4.800 -2.103 -3.858 1.00 70.50 113 ARG A C 1
ATOM 902 O O . ARG A 1 113 ? -4.888 -1.825 -5.050 1.00 70.50 113 ARG A O 1
ATOM 909 N N . GLU A 1 114 ? -4.804 -1.181 -2.898 1.00 66.31 114 GLU A N 1
ATOM 910 C CA . GLU A 1 114 ? -4.915 0.260 -3.161 1.00 66.31 114 GLU A CA 1
ATOM 911 C C . GLU A 1 114 ? -3.747 0.780 -4.007 1.00 66.31 114 GLU A C 1
ATOM 913 O O . GLU A 1 114 ? -3.951 1.502 -4.980 1.00 66.31 114 GLU A O 1
ATOM 918 N N . GLU A 1 115 ? -2.520 0.367 -3.694 1.00 62.84 115 GLU A N 1
ATOM 919 C CA . GLU A 1 115 ? -1.336 0.776 -4.454 1.00 62.84 115 GLU A CA 1
ATOM 920 C C . GLU A 1 115 ? -1.314 0.202 -5.873 1.00 62.84 115 GLU A C 1
ATOM 922 O O . GLU A 1 115 ? -0.887 0.865 -6.819 1.00 62.84 115 GLU A O 1
ATOM 927 N N . LEU A 1 116 ? -1.790 -1.028 -6.048 1.00 64.50 116 LEU A N 1
ATOM 928 C CA . LEU A 1 116 ? -1.922 -1.629 -7.374 1.00 64.50 116 LEU A CA 1
ATOM 929 C C . LEU A 1 116 ? -2.989 -0.924 -8.202 1.00 64.50 116 LEU A C 1
ATOM 931 O O . LEU A 1 116 ? -2.789 -0.734 -9.400 1.00 64.50 116 LEU A O 1
ATOM 935 N N . ALA A 1 117 ? -4.088 -0.502 -7.571 1.00 64.25 117 ALA A N 1
ATOM 936 C CA . ALA A 1 117 ? -5.088 0.337 -8.216 1.00 64.25 117 ALA A CA 1
ATOM 937 C C . ALA A 1 117 ? -4.471 1.673 -8.658 1.00 64.25 117 ALA A C 1
ATOM 939 O O . ALA A 1 117 ? -4.634 2.048 -9.814 1.00 64.25 117 ALA A O 1
ATOM 940 N N . ARG A 1 118 ? -3.652 2.327 -7.821 1.00 64.50 118 ARG A N 1
ATOM 941 C CA . ARG A 1 118 ? -2.928 3.560 -8.203 1.00 64.50 118 ARG A CA 1
ATOM 942 C C . ARG A 1 118 ? -1.968 3.349 -9.372 1.00 64.50 118 ARG A C 1
ATOM 944 O O . ARG A 1 118 ? -1.906 4.167 -10.285 1.00 64.50 118 ARG A O 1
ATOM 951 N N . LEU A 1 119 ? -1.243 2.233 -9.388 1.00 63.53 119 LEU A N 1
ATOM 952 C CA . LEU A 1 119 ? -0.397 1.862 -10.524 1.00 63.53 119 LEU A CA 1
ATOM 953 C C . LEU A 1 119 ? -1.222 1.588 -11.792 1.00 63.53 119 LEU A C 1
ATOM 955 O O . LEU A 1 119 ? -0.794 1.941 -12.887 1.00 63.53 119 LEU A O 1
ATOM 959 N N . HIS A 1 120 ? -2.412 0.998 -11.671 1.00 63.06 120 HIS A N 1
ATOM 960 C CA . HIS A 1 120 ? -3.342 0.833 -12.791 1.00 63.06 120 HIS A CA 1
ATOM 961 C C . HIS A 1 120 ? -3.902 2.183 -13.285 1.00 63.06 120 HIS A C 1
ATOM 963 O O . HIS A 1 120 ? -4.071 2.415 -14.489 1.00 63.06 120 HIS A O 1
ATOM 969 N N . GLU A 1 121 ? -4.144 3.107 -12.360 1.00 65.75 121 GLU A N 1
ATOM 970 C CA . GLU A 1 121 ? -4.607 4.466 -12.626 1.00 65.75 121 GLU A CA 1
ATOM 971 C C . GLU A 1 121 ? -3.515 5.383 -13.180 1.00 65.75 121 GLU A C 1
ATOM 973 O O . GLU A 1 121 ? -3.866 6.382 -13.802 1.00 65.75 121 GLU A O 1
ATOM 978 N N . ALA A 1 122 ? -2.236 4.998 -13.096 1.00 69.31 122 ALA A N 1
ATOM 979 C CA . ALA A 1 122 ? -1.100 5.775 -13.583 1.00 69.31 122 ALA A CA 1
ATOM 980 C C . ALA A 1 122 ? -1.347 6.403 -14.964 1.00 69.31 122 ALA A C 1
ATOM 982 O O . ALA A 1 122 ? -1.836 5.748 -15.892 1.00 69.31 122 ALA A O 1
ATOM 983 N N . ASP A 1 123 ? -0.986 7.679 -15.096 1.00 68.88 123 ASP A N 1
ATOM 984 C CA . ASP A 1 123 ? -1.219 8.450 -16.314 1.00 68.88 123 ASP A CA 1
ATOM 985 C C . ASP A 1 123 ? -0.392 7.910 -17.483 1.00 68.88 123 ASP A C 1
ATOM 987 O O . ASP A 1 123 ? -0.890 7.731 -18.589 1.00 68.88 123 ASP A O 1
ATOM 991 N N . CYS A 1 124 ? 0.881 7.594 -17.263 1.00 76.31 124 CYS A N 1
ATOM 992 C CA . CYS A 1 124 ? 1.765 7.170 -18.340 1.00 76.31 124 CYS A CA 1
ATOM 993 C C . CYS A 1 124 ? 2.325 5.778 -18.063 1.00 76.31 124 CYS A C 1
ATOM 995 O O . CYS A 1 124 ? 3.158 5.595 -17.172 1.00 76.31 124 CYS A O 1
ATOM 997 N N . VAL A 1 125 ? 1.870 4.817 -18.870 1.00 80.19 125 VAL A N 1
ATOM 998 C CA . VAL A 1 125 ? 2.343 3.432 -18.850 1.00 80.19 125 VAL A CA 1
ATOM 999 C C . VAL A 1 125 ? 2.907 3.094 -20.220 1.00 80.19 125 VAL A C 1
ATOM 1001 O O . VAL A 1 125 ? 2.221 3.218 -21.241 1.00 80.19 125 VAL A O 1
ATOM 1004 N N . ILE A 1 126 ? 4.158 2.650 -20.243 1.00 82.62 126 ILE A N 1
ATOM 1005 C CA . ILE A 1 126 ? 4.849 2.209 -21.453 1.00 82.62 126 ILE A CA 1
ATOM 1006 C C . ILE A 1 126 ? 5.361 0.784 -21.270 1.00 82.62 126 ILE A C 1
ATOM 1008 O O . ILE A 1 126 ? 5.596 0.322 -20.159 1.00 82.62 126 ILE A O 1
ATOM 1012 N N . GLN A 1 127 ? 5.539 0.092 -22.380 1.00 83.62 127 GLN A N 1
ATOM 1013 C CA . GLN A 1 127 ? 6.163 -1.213 -22.460 1.00 83.62 127 GLN A CA 1
ATOM 1014 C C . GLN A 1 127 ? 7.431 -1.072 -23.290 1.00 83.62 127 GLN A C 1
ATOM 1016 O O . GLN A 1 127 ? 7.390 -0.599 -24.424 1.00 83.62 127 GLN A O 1
ATOM 1021 N N . VAL A 1 128 ? 8.551 -1.466 -22.707 1.00 82.81 128 VAL A N 1
ATOM 1022 C CA . VAL A 1 128 ? 9.876 -1.432 -23.315 1.00 82.81 128 VAL A CA 1
ATOM 1023 C C . VAL A 1 128 ? 10.235 -2.852 -23.730 1.00 82.81 128 VAL A C 1
ATOM 1025 O O . VAL A 1 128 ? 10.444 -3.706 -22.874 1.00 82.81 128 VAL A O 1
ATOM 1028 N N . GLY A 1 129 ? 10.283 -3.118 -25.033 1.00 81.19 129 GLY A N 1
ATOM 1029 C CA . GLY A 1 129 ? 10.671 -4.422 -25.573 1.00 81.19 129 GLY A CA 1
ATOM 1030 C C . GLY A 1 129 ? 11.702 -4.297 -26.691 1.00 81.19 129 GLY A C 1
ATOM 1031 O O . GLY A 1 129 ? 12.041 -3.194 -27.112 1.00 81.19 129 GLY A O 1
ATOM 1032 N N . ALA A 1 130 ? 12.178 -5.433 -27.206 1.00 75.50 130 ALA A N 1
ATOM 1033 C CA . ALA A 1 130 ? 13.167 -5.465 -28.291 1.00 75.50 130 ALA A CA 1
ATOM 1034 C C . ALA A 1 130 ? 12.692 -4.742 -29.571 1.00 75.50 130 ALA A C 1
ATOM 1036 O O . ALA A 1 130 ? 13.497 -4.208 -30.329 1.00 75.50 130 ALA A O 1
ATOM 1037 N N . GLN A 1 131 ? 11.372 -4.670 -29.787 1.00 75.12 131 GLN A N 1
ATOM 1038 C CA . GLN A 1 131 ? 10.757 -3.929 -30.897 1.00 75.12 131 GLN A CA 1
ATOM 1039 C C . GLN A 1 131 ? 10.627 -2.414 -30.639 1.00 75.12 131 GLN A C 1
ATOM 1041 O O . GLN A 1 131 ? 10.058 -1.700 -31.460 1.00 75.12 131 GLN A O 1
ATOM 1046 N N . GLY A 1 132 ? 11.141 -1.919 -29.511 1.00 78.38 132 GLY A N 1
ATOM 1047 C CA . GLY A 1 132 ? 11.077 -0.519 -29.102 1.00 78.38 132 GLY A CA 1
ATOM 1048 C C . GLY A 1 132 ? 10.028 -0.247 -28.022 1.00 78.38 132 GLY A C 1
ATOM 1049 O O . GLY A 1 132 ? 9.566 -1.148 -27.314 1.00 78.38 132 GLY A O 1
ATOM 1050 N N . ILE A 1 133 ? 9.672 1.031 -27.868 1.00 82.31 133 ILE A N 1
ATOM 1051 C CA . ILE A 1 133 ? 8.728 1.486 -26.845 1.00 82.31 133 ILE A CA 1
ATOM 1052 C C . ILE A 1 133 ? 7.298 1.453 -27.386 1.00 82.31 133 ILE A C 1
ATOM 1054 O O . ILE A 1 133 ? 6.935 2.194 -28.299 1.00 82.31 133 ILE A O 1
ATOM 1058 N N . LYS A 1 134 ? 6.444 0.650 -26.750 1.00 82.06 134 LYS A N 1
ATOM 1059 C CA . LYS A 1 134 ? 4.997 0.647 -26.972 1.00 82.06 134 LYS A CA 1
ATOM 1060 C C . LYS A 1 134 ? 4.298 1.418 -25.858 1.00 82.06 134 LYS A C 1
ATOM 1062 O O . LYS A 1 134 ? 4.430 1.105 -24.681 1.00 82.06 134 LYS A O 1
ATOM 1067 N N . LYS A 1 135 ? 3.507 2.422 -26.218 1.00 78.31 135 LYS A N 1
ATOM 1068 C CA . LYS A 1 135 ? 2.707 3.201 -25.260 1.00 78.31 135 LYS A CA 1
ATOM 1069 C C . LYS A 1 135 ? 1.428 2.428 -24.934 1.00 78.31 135 LYS A C 1
ATOM 1071 O O . LYS A 1 135 ? 0.652 2.141 -25.840 1.00 78.31 135 LYS A O 1
ATOM 1076 N N . LEU A 1 136 ? 1.228 2.070 -23.665 1.00 70.31 136 LEU A N 1
ATOM 1077 C CA . LEU A 1 136 ? 0.062 1.302 -23.210 1.00 70.31 136 LEU A CA 1
ATOM 1078 C C . LEU A 1 136 ? -1.065 2.208 -22.702 1.00 70.31 136 LEU A C 1
ATOM 1080 O O . LEU A 1 136 ? -2.233 1.918 -22.942 1.00 70.31 136 LEU A O 1
ATOM 1084 N N . LYS A 1 137 ? -0.724 3.316 -22.033 1.00 71.62 137 LYS A N 1
ATOM 1085 C CA . LYS A 1 137 ? -1.686 4.305 -21.529 1.00 71.62 137 LYS A CA 1
ATOM 1086 C C . LYS A 1 137 ? -1.080 5.706 -21.577 1.00 71.62 137 LYS A C 1
ATOM 1088 O O . LYS A 1 137 ? 0.058 5.890 -21.146 1.00 71.62 137 LYS A O 1
ATOM 1093 N N . GLN A 1 138 ? -1.823 6.668 -22.131 1.00 63.88 138 GLN A N 1
ATOM 1094 C CA . GLN A 1 138 ? -1.434 8.082 -22.187 1.00 63.88 138 GLN A CA 1
ATOM 1095 C C . GLN A 1 138 ? -2.652 9.021 -22.138 1.00 63.88 138 GLN A C 1
ATOM 1097 O O . GLN A 1 138 ? -3.399 9.085 -23.114 1.00 63.88 138 GLN A O 1
ATOM 1102 N N . PRO A 1 139 ? -2.803 9.871 -21.109 1.00 53.38 139 PRO A N 1
ATOM 1103 C CA . PRO A 1 139 ? -3.525 11.116 -21.215 1.00 53.38 139 PRO A CA 1
ATOM 1104 C C . PRO A 1 139 ? -2.490 12.241 -21.331 1.00 53.38 139 PRO A C 1
ATOM 1106 O O . PRO A 1 139 ? -2.067 12.842 -20.348 1.00 53.38 139 PRO A O 1
ATOM 1109 N N . PHE A 1 140 ? -2.107 12.606 -22.558 1.00 49.25 140 PHE A N 1
ATOM 1110 C CA . PHE A 1 140 ? -1.291 13.812 -22.796 1.00 49.25 140 PHE A CA 1
ATOM 1111 C C . PHE A 1 140 ? -1.937 15.106 -22.256 1.00 49.25 140 PHE A C 1
ATOM 1113 O O . PHE A 1 140 ? -1.269 16.136 -22.174 1.00 49.25 140 PHE A O 1
ATOM 1120 N N . ARG A 1 141 ? -3.232 15.076 -21.912 1.00 48.28 141 ARG A N 1
ATOM 1121 C CA . ARG A 1 141 ? -4.011 16.244 -21.482 1.00 48.28 141 ARG A CA 1
ATOM 1122 C C . ARG A 1 141 ? -3.945 16.542 -19.979 1.00 48.28 141 ARG A C 1
ATOM 1124 O O . ARG A 1 141 ? -4.247 17.672 -19.621 1.00 48.28 141 ARG A O 1
ATOM 1131 N N . ALA A 1 142 ? -3.526 15.598 -19.132 1.00 54.44 142 ALA A N 1
ATOM 1132 C CA . ALA A 1 142 ? -3.439 15.818 -17.682 1.00 54.44 142 ALA A CA 1
ATOM 1133 C C . ALA A 1 142 ? -2.093 16.424 -17.232 1.00 54.44 142 ALA A C 1
ATOM 1135 O O . ALA A 1 142 ? -2.025 17.083 -16.200 1.00 54.44 142 ALA A O 1
ATOM 1136 N N . LEU A 1 143 ? -1.025 16.251 -18.021 1.00 62.06 143 LEU A N 1
ATOM 1137 C CA . LEU A 1 143 ? 0.324 16.690 -17.651 1.00 62.06 143 LEU A CA 1
ATOM 1138 C C . LEU A 1 143 ? 0.607 18.145 -18.060 1.00 62.06 143 LEU A C 1
ATOM 1140 O O . LEU A 1 143 ? 0.352 18.570 -19.200 1.00 62.06 143 LEU A O 1
ATOM 1144 N N . ALA A 1 144 ? 1.231 18.902 -17.154 1.00 71.00 144 ALA A N 1
ATOM 1145 C CA . ALA A 1 144 ? 1.694 20.259 -17.431 1.00 71.00 144 ALA A CA 1
ATOM 1146 C C . ALA A 1 144 ? 2.720 20.277 -18.586 1.00 71.00 144 ALA A C 1
ATOM 1148 O O . ALA A 1 144 ? 3.436 19.303 -18.826 1.00 71.00 144 ALA A O 1
ATOM 1149 N N . VAL A 1 145 ? 2.826 21.396 -19.313 1.00 76.12 145 VAL A N 1
ATOM 1150 C CA . VAL A 1 145 ? 3.702 21.529 -20.503 1.00 76.12 145 VAL A CA 1
ATOM 1151 C C . VAL A 1 145 ? 5.155 21.140 -20.197 1.00 76.12 145 VAL A C 1
ATOM 1153 O O . VAL A 1 145 ? 5.782 20.397 -20.952 1.00 76.12 145 VAL A O 1
ATOM 1156 N N . LYS A 1 146 ? 5.669 21.573 -19.040 1.00 78.06 146 LYS A N 1
ATOM 1157 C CA . LYS A 1 146 ? 7.021 21.246 -18.566 1.00 78.06 146 LYS A CA 1
ATOM 1158 C C . LYS A 1 146 ? 7.215 19.743 -18.336 1.00 78.06 146 LYS A C 1
ATOM 1160 O O . LYS A 1 146 ? 8.285 19.207 -18.611 1.00 78.06 146 LYS A O 1
ATOM 1165 N N . GLU A 1 147 ? 6.187 19.053 -17.855 1.00 75.31 147 GLU A N 1
ATOM 1166 C CA . GLU A 1 147 ? 6.251 17.616 -17.584 1.00 75.31 147 GLU A CA 1
ATOM 1167 C C . GLU A 1 147 ? 6.168 16.780 -18.851 1.00 75.31 147 GLU A C 1
ATOM 1169 O O . GLU A 1 147 ? 6.843 15.758 -18.942 1.00 75.31 147 GLU A O 1
ATOM 1174 N N . ARG A 1 148 ? 5.419 17.249 -19.855 1.00 76.56 148 ARG A N 1
ATOM 1175 C CA . ARG A 1 148 ? 5.431 16.656 -21.195 1.00 76.56 148 ARG A CA 1
ATOM 1176 C C . ARG A 1 148 ? 6.814 16.743 -21.830 1.00 76.56 148 ARG A C 1
ATOM 1178 O O . ARG A 1 148 ? 7.289 15.745 -22.360 1.00 76.56 148 ARG A O 1
ATOM 1185 N N . ALA A 1 149 ? 7.482 17.893 -21.731 1.00 79.88 149 ALA A N 1
ATOM 1186 C CA . ALA A 1 149 ? 8.847 18.050 -22.233 1.00 79.88 149 ALA A CA 1
ATOM 1187 C C . ALA A 1 149 ? 9.837 17.111 -21.518 1.00 79.88 149 ALA A C 1
ATOM 1189 O O . ALA A 1 149 ? 10.657 16.462 -22.168 1.00 79.88 149 ALA A O 1
ATOM 1190 N N . LEU A 1 150 ? 9.724 16.984 -20.190 1.00 81.94 150 LEU A N 1
ATOM 1191 C CA . LEU A 1 150 ? 10.553 16.060 -19.414 1.00 81.94 150 LEU A CA 1
ATOM 1192 C C . LEU A 1 150 ? 10.295 14.599 -19.804 1.00 81.94 150 LEU A C 1
ATOM 1194 O O . LEU A 1 150 ? 11.246 13.860 -20.034 1.00 81.94 150 LEU A O 1
ATOM 1198 N N . LEU A 1 151 ? 9.025 14.209 -19.943 1.00 81.19 151 LEU A N 1
ATOM 1199 C CA . LEU A 1 151 ? 8.639 12.873 -20.387 1.00 81.19 151 LEU A CA 1
ATOM 1200 C C . LEU A 1 151 ? 9.193 12.574 -21.784 1.00 81.19 151 LEU A C 1
ATOM 1202 O O . LEU A 1 151 ? 9.766 11.511 -21.984 1.00 81.19 151 LEU A O 1
ATOM 1206 N N . HIS A 1 152 ? 9.078 13.506 -22.733 1.00 81.94 152 HIS A N 1
ATOM 1207 C CA . HIS A 1 152 ? 9.644 13.342 -24.074 1.00 81.94 152 HIS A CA 1
ATOM 1208 C C . HIS A 1 152 ? 11.159 13.122 -24.044 1.00 81.94 152 HIS A C 1
ATOM 1210 O O . HIS A 1 152 ? 11.657 12.227 -24.725 1.00 81.94 152 HIS A O 1
ATOM 1216 N N . ASN A 1 153 ? 11.887 13.890 -23.229 1.00 85.06 153 ASN A N 1
ATOM 1217 C CA . ASN A 1 153 ? 13.326 13.709 -23.053 1.00 85.06 153 ASN A CA 1
ATOM 1218 C C . ASN A 1 153 ? 13.650 12.331 -22.450 1.00 85.06 153 ASN A C 1
ATOM 1220 O O . ASN A 1 153 ? 14.516 11.621 -22.952 1.00 85.06 153 ASN A O 1
ATOM 1224 N N . THR A 1 154 ? 12.919 11.917 -21.411 1.00 84.56 154 THR A N 1
ATOM 1225 C CA . THR A 1 154 ? 13.085 10.595 -20.791 1.00 84.56 154 THR A CA 1
ATOM 1226 C C . THR A 1 154 ? 12.797 9.461 -21.774 1.00 84.56 154 THR A C 1
ATOM 1228 O O . THR A 1 154 ? 13.588 8.528 -21.855 1.00 84.56 154 THR A O 1
ATOM 1231 N N . LEU A 1 155 ? 11.721 9.554 -22.560 1.00 83.00 155 LEU A N 1
ATOM 1232 C CA . LEU A 1 155 ? 11.396 8.565 -23.591 1.00 83.00 155 LEU A CA 1
ATOM 1233 C C . LEU A 1 155 ? 12.487 8.494 -24.660 1.00 83.00 155 LEU A C 1
ATOM 1235 O O . LEU A 1 155 ? 12.928 7.401 -24.982 1.00 83.00 155 LEU A O 1
ATOM 1239 N N . SER A 1 156 ? 12.988 9.639 -25.130 1.00 84.38 156 SER A N 1
ATOM 1240 C CA . SER A 1 156 ? 14.060 9.681 -26.137 1.00 84.38 156 SER A CA 1
ATOM 1241 C C . SER A 1 156 ? 15.353 9.042 -25.612 1.00 84.38 156 SER A C 1
ATOM 1243 O O . SER A 1 156 ? 16.021 8.287 -26.314 1.00 84.38 156 SER A O 1
ATOM 1245 N N . LYS A 1 157 ? 15.705 9.303 -24.345 1.00 86.62 157 LYS A N 1
ATOM 1246 C CA . LYS A 1 157 ? 16.850 8.666 -23.677 1.00 86.62 157 LYS A CA 1
ATOM 1247 C C . LYS A 1 157 ? 16.667 7.158 -23.537 1.00 86.62 157 LYS A C 1
ATOM 1249 O O . LYS A 1 157 ? 17.616 6.411 -23.760 1.00 86.62 157 LYS A O 1
ATOM 1254 N N . MET A 1 158 ? 15.459 6.715 -23.186 1.00 84.62 158 MET A N 1
ATOM 1255 C CA . MET A 1 158 ? 15.124 5.295 -23.125 1.00 84.62 158 MET A CA 1
ATOM 1256 C C . MET A 1 158 ? 15.212 4.642 -24.501 1.00 84.62 158 MET A C 1
ATOM 1258 O O . MET A 1 158 ? 15.853 3.607 -24.606 1.00 84.62 158 MET A O 1
ATOM 1262 N N . GLU A 1 159 ? 14.646 5.245 -25.548 1.00 84.31 159 GLU A N 1
ATOM 1263 C CA . GLU A 1 159 ? 14.703 4.731 -26.925 1.00 84.31 159 GLU A CA 1
ATOM 1264 C C . GLU A 1 159 ? 16.149 4.546 -27.389 1.00 84.31 159 GLU A C 1
ATOM 1266 O O . GLU A 1 159 ? 16.515 3.450 -27.806 1.00 84.31 159 GLU A O 1
ATOM 1271 N N . ASN A 1 160 ? 16.995 5.565 -27.215 1.00 85.31 160 ASN A N 1
ATOM 1272 C CA . ASN A 1 160 ? 18.413 5.485 -27.571 1.00 85.31 160 ASN A CA 1
ATOM 1273 C C . ASN A 1 160 ? 19.154 4.395 -26.783 1.00 85.31 160 ASN A C 1
ATOM 1275 O O . ASN A 1 160 ? 19.982 3.673 -27.336 1.00 85.31 160 ASN A O 1
ATOM 1279 N N . PHE A 1 161 ? 18.860 4.263 -25.487 1.00 85.81 161 PHE A N 1
ATOM 1280 C CA . PHE A 1 161 ? 19.469 3.231 -24.654 1.00 85.81 161 PHE A CA 1
ATOM 1281 C C . PHE A 1 161 ? 19.011 1.826 -25.064 1.00 85.81 161 PHE A C 1
ATOM 1283 O O . PHE A 1 161 ? 19.828 0.912 -25.127 1.00 85.81 161 PHE A O 1
ATOM 1290 N N . ILE A 1 162 ? 17.724 1.653 -25.368 1.00 83.44 162 ILE A N 1
ATOM 1291 C CA . ILE A 1 162 ? 17.158 0.383 -25.828 1.00 83.44 162 ILE A CA 1
ATOM 1292 C C . ILE A 1 162 ? 17.776 -0.010 -27.163 1.00 83.44 162 ILE A C 1
ATOM 1294 O O . ILE A 1 162 ? 18.191 -1.152 -27.294 1.00 83.44 162 ILE A O 1
ATOM 1298 N N . GLU A 1 163 ? 17.884 0.920 -28.117 1.00 83.19 163 GLU A N 1
ATOM 1299 C CA . GLU A 1 163 ? 18.494 0.678 -29.429 1.00 83.19 163 GLU A CA 1
ATOM 1300 C C . GLU A 1 163 ? 19.903 0.085 -29.297 1.00 83.19 163 GLU A C 1
ATOM 1302 O O . GLU A 1 163 ? 20.219 -0.900 -29.956 1.00 83.19 163 GLU A O 1
ATOM 1307 N N . GLY A 1 164 ? 20.712 0.616 -28.375 1.00 82.38 164 GLY A N 1
ATOM 1308 C CA . GLY A 1 164 ? 22.057 0.107 -28.101 1.00 82.38 164 GLY A CA 1
ATOM 1309 C C . GLY A 1 164 ? 22.122 -1.207 -27.310 1.00 82.38 164 GLY A C 1
ATOM 1310 O O . GLY A 1 164 ? 23.207 -1.758 -27.174 1.00 82.38 164 GLY A O 1
ATOM 1311 N N . ASN A 1 165 ? 21.002 -1.701 -26.769 1.00 82.56 165 ASN A N 1
ATOM 1312 C CA . ASN A 1 165 ? 20.948 -2.890 -25.905 1.00 82.56 165 ASN A CA 1
ATOM 1313 C C . ASN A 1 165 ? 19.807 -3.857 -26.294 1.00 82.56 165 ASN A C 1
ATOM 1315 O O . ASN A 1 165 ? 19.341 -4.635 -25.458 1.00 82.56 165 ASN A O 1
ATOM 1319 N N . LYS A 1 166 ? 19.325 -3.816 -27.547 1.00 77.06 166 LYS A N 1
ATOM 1320 C CA . LYS A 1 166 ? 18.171 -4.615 -28.009 1.00 77.06 166 LYS A CA 1
ATOM 1321 C C . LYS A 1 166 ? 18.347 -6.113 -27.777 1.00 77.06 166 LYS A C 1
ATOM 1323 O O . LYS A 1 166 ? 17.382 -6.780 -27.415 1.00 77.06 166 LYS A O 1
ATOM 1328 N N . ASP A 1 167 ? 19.570 -6.611 -27.925 1.00 78.38 167 ASP A N 1
ATOM 1329 C CA . ASP A 1 167 ? 19.907 -8.032 -27.777 1.00 78.38 167 ASP A CA 1
ATOM 1330 C C . ASP A 1 167 ? 19.752 -8.546 -26.333 1.00 78.38 167 ASP A C 1
ATOM 1332 O O . ASP A 1 167 ? 19.630 -9.752 -26.099 1.00 78.38 167 ASP A O 1
ATOM 1336 N N . GLU A 1 168 ? 19.729 -7.637 -25.351 1.00 74.94 168 GLU A N 1
ATOM 1337 C CA . GLU A 1 168 ? 19.544 -7.963 -23.935 1.00 74.94 168 GLU A CA 1
ATOM 1338 C C . GLU A 1 168 ? 18.063 -8.023 -23.520 1.00 74.94 168 GLU A C 1
ATOM 1340 O O . GLU A 1 168 ? 17.736 -8.590 -22.475 1.00 74.94 168 GLU A O 1
ATOM 1345 N N . LEU A 1 169 ? 17.149 -7.480 -24.335 1.00 72.88 169 LEU A N 1
ATOM 1346 C CA . LEU A 1 169 ? 15.708 -7.546 -24.090 1.00 72.88 169 LEU A CA 1
ATOM 1347 C C . LEU A 1 169 ? 15.150 -8.883 -24.584 1.00 72.88 169 LEU A C 1
ATOM 1349 O O . LEU A 1 169 ? 14.899 -9.076 -25.773 1.00 72.88 169 LEU A O 1
ATOM 1353 N N . ARG A 1 170 ? 14.906 -9.805 -23.650 1.00 65.69 170 ARG A N 1
ATOM 1354 C CA . ARG A 1 170 ? 14.264 -11.100 -23.920 1.00 65.69 170 ARG A CA 1
ATOM 1355 C C . ARG A 1 170 ? 12.854 -11.139 -23.335 1.00 65.69 170 ARG A C 1
ATOM 1357 O O . ARG A 1 170 ? 12.625 -10.672 -22.228 1.00 65.69 170 ARG A O 1
ATOM 1364 N N . GLY A 1 171 ? 11.912 -11.745 -24.058 1.00 63.09 171 GLY A N 1
ATOM 1365 C CA . GLY A 1 171 ? 10.542 -11.956 -23.581 1.00 63.09 171 GLY A CA 1
ATOM 1366 C C . GLY A 1 171 ? 9.570 -10.822 -23.923 1.00 63.09 171 GLY A C 1
ATOM 1367 O O . GLY A 1 171 ? 9.687 -10.161 -24.952 1.00 63.09 171 GLY A O 1
ATOM 1368 N N . ALA A 1 172 ? 8.547 -10.639 -23.083 1.00 65.31 172 ALA A N 1
ATOM 1369 C CA . ALA A 1 172 ? 7.440 -9.717 -23.348 1.00 65.31 172 ALA A CA 1
ATOM 1370 C C . ALA A 1 172 ? 7.772 -8.235 -23.069 1.00 65.31 172 ALA A C 1
ATOM 1372 O O . ALA A 1 172 ? 6.921 -7.385 -23.326 1.00 65.31 172 ALA A O 1
ATOM 1373 N N . GLY A 1 173 ? 8.962 -7.914 -22.557 1.00 78.50 173 GLY A N 1
ATOM 1374 C CA . GLY A 1 173 ? 9.395 -6.551 -22.268 1.00 78.50 173 GLY A CA 1
ATOM 1375 C C . GLY A 1 173 ? 8.967 -6.024 -20.895 1.00 78.50 173 GLY A C 1
ATOM 1376 O O . GLY A 1 173 ? 8.045 -6.536 -20.250 1.00 78.50 173 GLY A O 1
ATOM 1377 N N . ILE A 1 174 ? 9.626 -4.937 -20.496 1.00 84.69 174 ILE A N 1
ATOM 1378 C CA . ILE A 1 174 ? 9.517 -4.275 -19.195 1.00 84.69 174 ILE A CA 1
ATOM 1379 C C . ILE A 1 174 ? 8.345 -3.299 -19.223 1.00 84.69 174 ILE A C 1
ATOM 1381 O O . ILE A 1 174 ? 8.285 -2.419 -20.085 1.00 84.69 174 ILE A O 1
ATOM 1385 N N . VAL A 1 175 ? 7.432 -3.394 -18.257 1.00 84.94 175 VAL A N 1
ATOM 1386 C CA . VAL A 1 175 ? 6.400 -2.362 -18.080 1.00 84.94 175 VAL A CA 1
ATOM 1387 C C . VAL A 1 175 ? 6.971 -1.240 -17.222 1.00 84.94 175 VAL A C 1
ATOM 1389 O O . VAL A 1 175 ? 7.515 -1.493 -16.151 1.00 84.94 175 VAL A O 1
ATOM 1392 N N . VAL A 1 176 ? 6.862 0.002 -17.683 1.00 86.25 176 VAL A N 1
ATOM 1393 C CA . VAL A 1 176 ? 7.408 1.178 -17.005 1.00 86.25 176 VAL A CA 1
ATOM 1394 C C . VAL A 1 176 ? 6.301 2.197 -16.756 1.00 86.25 176 VAL A C 1
ATOM 1396 O O . VAL A 1 176 ? 5.576 2.596 -17.669 1.00 86.25 176 VAL A O 1
ATOM 1399 N N . TYR A 1 177 ? 6.212 2.634 -15.507 1.00 85.25 177 TYR A N 1
ATOM 1400 C CA . TYR A 1 177 ? 5.299 3.653 -15.013 1.00 85.25 177 TYR A CA 1
ATOM 1401 C C . TYR A 1 177 ? 6.091 4.930 -14.741 1.00 85.25 177 TYR A C 1
ATOM 1403 O O . TYR A 1 177 ? 7.088 4.908 -14.014 1.00 85.25 177 TYR A O 1
ATOM 1411 N N . TYR A 1 178 ? 5.676 6.044 -15.337 1.00 84.81 178 TYR A N 1
ATOM 1412 C CA . TYR A 1 178 ? 6.372 7.323 -15.187 1.00 84.81 178 TYR A CA 1
ATOM 1413 C C . TYR A 1 178 ? 5.763 8.158 -14.059 1.00 84.81 178 TYR A C 1
ATOM 1415 O O . TYR A 1 178 ? 4.550 8.370 -14.043 1.00 84.81 178 TYR A O 1
ATOM 1423 N N . LYS A 1 179 ? 6.614 8.658 -13.147 1.00 83.25 179 LYS A N 1
ATOM 1424 C CA . LYS A 1 179 ? 6.236 9.535 -12.018 1.00 83.25 179 LYS A CA 1
ATOM 1425 C C . LYS A 1 179 ? 5.013 9.068 -11.213 1.00 83.25 179 LYS A C 1
ATOM 1427 O O . LYS A 1 179 ? 4.214 9.875 -10.750 1.00 83.25 179 LYS A O 1
ATOM 1432 N N . THR A 1 180 ? 4.849 7.763 -11.047 1.00 80.06 180 THR A N 1
ATOM 1433 C CA . THR A 1 180 ? 3.749 7.226 -10.242 1.00 80.06 180 THR A CA 1
ATOM 1434 C C . THR A 1 180 ? 4.128 7.244 -8.772 1.00 80.06 180 THR A C 1
ATOM 1436 O O . THR A 1 180 ? 5.239 6.845 -8.426 1.00 80.06 180 THR A O 1
ATOM 1439 N N . GLU A 1 181 ? 3.222 7.714 -7.917 1.00 81.00 181 GLU A N 1
ATOM 1440 C CA . GLU A 1 181 ? 3.451 7.732 -6.475 1.00 81.00 181 GLU A CA 1
ATOM 1441 C C . GLU A 1 181 ? 3.691 6.320 -5.932 1.00 81.00 181 GLU A C 1
ATOM 1443 O O . GLU A 1 181 ? 3.080 5.336 -6.356 1.00 81.00 181 GLU A O 1
ATOM 1448 N N . PHE A 1 182 ? 4.604 6.240 -4.973 1.00 77.62 182 PHE A N 1
ATOM 1449 C CA . PHE A 1 182 ? 4.854 5.064 -4.167 1.00 77.62 182 PHE A CA 1
ATOM 1450 C C . PHE A 1 182 ? 4.471 5.362 -2.725 1.00 77.62 182 PHE A C 1
ATOM 1452 O O . PHE A 1 182 ? 4.895 6.372 -2.154 1.00 77.62 182 PHE A O 1
ATOM 1459 N N . GLN A 1 183 ? 3.752 4.427 -2.113 1.00 71.50 183 GLN A N 1
ATOM 1460 C CA . GLN A 1 183 ? 3.516 4.411 -0.681 1.00 71.50 183 GLN A CA 1
ATOM 1461 C C . GLN A 1 183 ? 3.820 3.026 -0.093 1.00 71.50 183 GLN A C 1
ATOM 1463 O O . GLN A 1 183 ? 3.512 1.992 -0.696 1.00 71.50 183 GLN A O 1
ATOM 1468 N N . ASN A 1 184 ? 4.440 2.995 1.092 1.00 70.75 184 ASN A N 1
ATOM 1469 C CA . ASN A 1 184 ? 4.570 1.759 1.867 1.00 70.75 184 ASN A CA 1
ATOM 1470 C C . ASN A 1 184 ? 3.271 1.429 2.619 1.00 70.75 184 ASN A C 1
ATOM 1472 O O . ASN A 1 184 ? 2.418 2.289 2.833 1.00 70.75 184 ASN A O 1
ATOM 1476 N N . TRP A 1 185 ? 3.150 0.190 3.100 1.00 66.19 185 TRP A N 1
ATOM 1477 C CA . TRP A 1 185 ? 1.958 -0.251 3.834 1.00 66.19 185 TRP A CA 1
ATOM 1478 C C . TRP A 1 185 ? 1.641 0.615 5.062 1.00 66.19 185 TRP A C 1
ATOM 1480 O O . TRP A 1 185 ? 0.488 0.954 5.302 1.00 66.19 185 TRP A O 1
ATOM 1490 N N . GLY A 1 186 ? 2.669 1.012 5.820 1.00 58.62 186 GLY A N 1
ATOM 1491 C CA . GLY A 1 186 ? 2.499 1.819 7.030 1.00 58.62 186 GLY A CA 1
ATOM 1492 C C . GLY A 1 186 ? 2.032 3.253 6.778 1.00 58.62 186 GLY A C 1
ATOM 1493 O O . GLY A 1 186 ? 1.829 3.988 7.737 1.00 58.62 186 GLY A O 1
ATOM 1494 N N . LEU A 1 187 ? 1.901 3.669 5.512 1.00 66.94 187 LEU A N 1
ATOM 1495 C CA . LEU A 1 187 ? 1.576 5.032 5.085 1.00 66.94 187 LEU A CA 1
ATOM 1496 C C . LEU A 1 187 ? 2.591 6.096 5.546 1.00 66.94 187 LEU A C 1
ATOM 1498 O O . LEU A 1 187 ? 2.341 7.291 5.381 1.00 66.94 187 LEU A O 1
ATOM 1502 N N . THR A 1 188 ? 3.734 5.667 6.083 1.00 68.69 188 THR A N 1
ATOM 1503 C CA . THR A 1 188 ? 4.795 6.509 6.647 1.00 68.69 188 THR A CA 1
ATOM 1504 C C . THR A 1 188 ? 5.855 6.901 5.626 1.00 68.69 188 THR A C 1
ATOM 1506 O O . THR A 1 188 ? 6.520 7.919 5.797 1.00 68.69 188 THR A O 1
ATOM 1509 N N . VAL A 1 189 ? 6.019 6.116 4.562 1.00 66.50 189 VAL A N 1
ATOM 1510 C CA . VAL A 1 189 ? 6.981 6.362 3.487 1.00 66.50 189 VAL A CA 1
ATOM 1511 C C . VAL A 1 189 ? 6.201 6.661 2.216 1.00 66.50 189 VAL A C 1
ATOM 1513 O O . VAL A 1 189 ? 5.441 5.820 1.735 1.00 66.50 189 VAL A O 1
ATOM 1516 N N . LYS A 1 190 ? 6.402 7.869 1.687 1.00 78.12 190 LYS A N 1
ATOM 1517 C CA . LYS A 1 190 ? 5.858 8.328 0.408 1.00 78.12 190 LYS A CA 1
ATOM 1518 C C . LYS A 1 190 ? 6.981 8.902 -0.440 1.00 78.12 190 LYS A C 1
ATOM 1520 O O . LYS A 1 190 ? 7.761 9.716 0.053 1.00 78.12 190 LYS A O 1
ATOM 1525 N N . ASN A 1 191 ? 7.040 8.515 -1.704 1.00 82.19 191 ASN A N 1
ATOM 1526 C CA . ASN A 1 191 ? 7.989 9.061 -2.669 1.00 82.19 191 ASN A CA 1
ATOM 1527 C C . ASN A 1 191 ? 7.424 8.962 -4.088 1.00 82.19 191 ASN A C 1
ATOM 1529 O O . ASN A 1 191 ? 6.472 8.234 -4.351 1.00 82.19 191 ASN A O 1
ATOM 1533 N N . VAL A 1 192 ? 8.032 9.693 -5.015 1.00 84.50 192 VAL A N 1
ATOM 1534 C CA . VAL A 1 192 ? 7.690 9.686 -6.437 1.00 84.50 192 VAL A CA 1
ATOM 1535 C C . VAL A 1 192 ? 8.941 9.283 -7.218 1.00 84.50 192 VAL A C 1
ATOM 1537 O O . VAL A 1 192 ? 9.773 10.140 -7.548 1.00 84.50 192 VAL A O 1
ATOM 1540 N N . PRO A 1 193 ? 9.130 7.978 -7.486 1.00 85.94 193 PRO A N 1
ATOM 1541 C CA . PRO A 1 193 ? 10.163 7.516 -8.402 1.00 85.94 193 PRO A CA 1
ATOM 1542 C C . PRO A 1 193 ? 10.016 8.212 -9.758 1.00 85.94 193 PRO A C 1
ATOM 1544 O O . PRO A 1 193 ? 8.903 8.445 -10.231 1.00 85.94 193 PRO A O 1
ATOM 1547 N N . ALA A 1 194 ? 11.130 8.511 -10.426 1.00 87.25 194 ALA A N 1
ATOM 1548 C CA . ALA A 1 194 ? 11.066 8.964 -11.816 1.00 87.25 194 ALA A CA 1
ATOM 1549 C C . ALA A 1 194 ? 10.461 7.872 -12.707 1.00 87.25 194 ALA A C 1
ATOM 1551 O O . ALA A 1 194 ? 9.678 8.163 -13.613 1.00 87.25 194 ALA A O 1
ATOM 1552 N N . LEU A 1 195 ? 10.831 6.621 -12.424 1.00 89.12 195 LEU A N 1
ATOM 1553 C CA . LEU A 1 195 ? 10.426 5.436 -13.163 1.00 89.12 195 LEU A CA 1
ATOM 1554 C C . LEU A 1 195 ? 10.153 4.304 -12.177 1.00 89.12 195 LEU A C 1
ATOM 1556 O O . LEU A 1 195 ? 11.001 4.003 -11.339 1.00 89.12 195 LEU A O 1
ATOM 1560 N N . THR A 1 196 ? 9.000 3.656 -12.309 1.00 89.31 196 THR A N 1
ATOM 1561 C CA . THR A 1 196 ? 8.740 2.357 -11.684 1.00 89.31 196 THR A CA 1
ATOM 1562 C C . THR A 1 196 ? 8.726 1.295 -12.774 1.00 89.31 196 THR A C 1
ATOM 1564 O O . THR A 1 196 ? 7.868 1.326 -13.650 1.00 89.31 196 THR A O 1
ATOM 1567 N N . CYS A 1 197 ? 9.684 0.377 -12.745 1.00 88.88 197 CYS A N 1
ATOM 1568 C CA . CYS A 1 197 ? 9.864 -0.672 -13.741 1.00 88.88 197 CYS A CA 1
ATOM 1569 C C . CYS A 1 197 ? 9.400 -2.017 -13.179 1.00 88.88 197 CYS A C 1
ATOM 1571 O O . CYS A 1 197 ? 9.761 -2.377 -12.061 1.00 88.88 197 CYS A O 1
ATOM 1573 N N . VAL A 1 198 ? 8.646 -2.773 -13.969 1.00 87.31 198 VAL A N 1
ATOM 1574 C CA . VAL A 1 198 ? 8.149 -4.111 -13.638 1.00 87.31 198 VAL A CA 1
ATOM 1575 C C . VAL A 1 198 ? 8.785 -5.100 -14.617 1.00 87.31 198 VAL A C 1
ATOM 1577 O O . VAL A 1 198 ? 8.262 -5.277 -15.724 1.00 87.31 198 VAL A O 1
ATOM 1580 N N . PRO A 1 199 ? 9.952 -5.669 -14.268 1.00 86.31 199 PRO A N 1
ATOM 1581 C CA . PRO A 1 199 ? 10.614 -6.676 -15.081 1.00 86.31 199 PRO A CA 1
ATOM 1582 C C . PRO A 1 199 ? 9.955 -8.047 -14.897 1.00 86.31 199 PRO A C 1
ATOM 1584 O O . PRO A 1 199 ? 9.280 -8.313 -13.904 1.00 86.31 199 PRO A O 1
ATOM 1587 N N . LYS A 1 200 ? 10.192 -8.924 -15.864 1.00 79.75 200 LYS A N 1
ATOM 1588 C CA . LYS A 1 200 ? 9.776 -10.328 -15.895 1.00 79.75 200 LYS A CA 1
ATOM 1589 C C . LYS A 1 200 ? 10.961 -11.286 -15.837 1.00 79.75 200 LYS A C 1
ATOM 1591 O O . LYS A 1 200 ? 10.768 -12.447 -15.494 1.00 79.75 200 LYS A O 1
ATOM 1596 N N . THR A 1 201 ? 12.165 -10.815 -16.168 1.00 79.88 201 THR A N 1
ATOM 1597 C CA . THR A 1 201 ? 13.387 -11.629 -16.141 1.00 79.88 201 THR A CA 1
ATOM 1598 C C . THR A 1 201 ? 14.529 -10.940 -15.400 1.00 79.88 201 THR A C 1
ATOM 1600 O O . THR A 1 201 ? 14.549 -9.719 -15.211 1.00 79.88 201 THR A O 1
ATOM 1603 N N . SER A 1 202 ? 15.524 -11.727 -14.989 1.00 83.75 202 SER A N 1
ATOM 1604 C CA . SER A 1 202 ? 16.744 -11.211 -14.363 1.00 83.75 202 SER A CA 1
ATOM 1605 C C . SER A 1 202 ? 17.579 -10.363 -15.331 1.00 83.75 202 SER A C 1
ATOM 1607 O O . SER A 1 202 ? 18.195 -9.385 -14.903 1.00 83.75 202 SER A O 1
ATOM 1609 N N . GLN A 1 203 ? 17.557 -10.657 -16.639 1.00 83.38 203 GLN A N 1
ATOM 1610 C CA . GLN A 1 203 ? 18.237 -9.816 -17.634 1.00 83.38 203 GLN A CA 1
ATOM 1611 C C . GLN A 1 203 ? 17.577 -8.437 -17.744 1.00 83.38 203 GLN A C 1
ATOM 1613 O O . GLN A 1 203 ? 18.267 -7.421 -17.795 1.00 83.38 203 GLN A O 1
ATOM 1618 N N . GLU A 1 204 ? 16.246 -8.375 -17.689 1.00 85.69 204 GLU A N 1
ATOM 1619 C CA . GLU A 1 204 ? 15.522 -7.104 -17.664 1.00 85.69 204 GLU A CA 1
ATOM 1620 C C . GLU A 1 204 ? 15.861 -6.275 -16.411 1.00 85.69 204 GLU A C 1
ATOM 1622 O O . GLU A 1 204 ? 16.039 -5.059 -16.507 1.00 85.69 204 GLU A O 1
ATOM 1627 N N . VAL A 1 205 ? 16.042 -6.914 -15.246 1.00 88.62 205 VAL A N 1
ATOM 1628 C CA . VAL A 1 205 ? 16.557 -6.246 -14.032 1.00 88.62 205 VAL A CA 1
ATOM 1629 C C . VAL A 1 205 ? 17.944 -5.649 -14.279 1.00 88.62 205 VAL A C 1
ATOM 1631 O O . VAL A 1 205 ? 18.175 -4.480 -13.962 1.00 88.62 205 VAL A O 1
ATOM 1634 N N . GLN A 1 206 ? 18.865 -6.419 -14.867 1.00 89.44 206 GLN A N 1
ATOM 1635 C CA . GLN A 1 206 ? 20.215 -5.938 -15.181 1.00 89.44 206 GLN A CA 1
ATOM 1636 C C . GLN A 1 206 ? 20.175 -4.734 -16.125 1.00 89.44 206 GLN A C 1
ATOM 1638 O O . GLN A 1 206 ? 20.888 -3.753 -15.901 1.00 89.44 206 GLN A O 1
ATOM 1643 N N . LEU A 1 207 ? 19.306 -4.769 -17.135 1.00 89.12 207 LEU A N 1
ATOM 1644 C CA . LEU A 1 207 ? 19.133 -3.675 -18.081 1.00 89.12 207 LEU A CA 1
ATOM 1645 C C . LEU A 1 207 ? 18.628 -2.397 -17.396 1.00 89.12 207 LEU A C 1
ATOM 1647 O O . LEU A 1 207 ? 19.150 -1.312 -17.658 1.00 89.12 207 LEU A O 1
ATOM 1651 N N . ILE A 1 208 ? 17.672 -2.517 -16.469 1.00 91.12 208 ILE A N 1
ATOM 1652 C CA . ILE A 1 208 ? 17.186 -1.383 -15.669 1.00 91.12 208 ILE A CA 1
ATOM 1653 C C . ILE A 1 208 ? 18.331 -0.771 -14.849 1.00 91.12 208 ILE A C 1
ATOM 1655 O O . ILE A 1 208 ? 18.481 0.452 -14.807 1.00 91.12 208 ILE A O 1
ATOM 1659 N N . VAL A 1 209 ? 19.171 -1.607 -14.230 1.00 93.06 209 VAL A N 1
ATOM 1660 C CA . VAL A 1 209 ? 20.329 -1.145 -13.449 1.00 93.06 209 VAL A CA 1
ATOM 1661 C C . VAL A 1 209 ? 21.367 -0.455 -14.343 1.00 93.06 209 VAL A C 1
ATOM 1663 O O . VAL A 1 209 ? 21.878 0.605 -13.976 1.00 93.06 209 VAL A O 1
ATOM 1666 N N . LYS A 1 210 ? 21.648 -0.998 -15.535 1.00 92.00 210 LYS A N 1
ATOM 1667 C CA . LYS A 1 210 ? 22.539 -0.370 -16.527 1.00 92.00 210 LYS A CA 1
ATOM 1668 C C . LYS A 1 210 ? 22.007 0.994 -16.974 1.00 92.00 210 LYS A C 1
ATOM 1670 O O . LYS A 1 210 ? 22.768 1.963 -16.982 1.00 92.00 210 LYS A O 1
ATOM 1675 N N . TYR A 1 211 ? 20.708 1.089 -17.274 1.00 91.38 211 TYR A N 1
ATOM 1676 C CA . TYR A 1 211 ? 20.056 2.349 -17.639 1.00 91.38 211 TYR A CA 1
ATOM 1677 C C . TYR A 1 211 ? 20.194 3.391 -16.526 1.00 91.38 211 TYR A C 1
ATOM 1679 O O . TYR A 1 211 ? 20.598 4.526 -16.786 1.00 91.38 211 TYR A O 1
ATOM 1687 N N . ALA A 1 212 ? 19.902 3.002 -15.282 1.00 92.12 212 ALA A N 1
ATOM 1688 C CA . ALA A 1 212 ? 19.993 3.891 -14.131 1.00 92.12 212 ALA A CA 1
ATOM 1689 C C . ALA A 1 212 ? 21.428 4.392 -13.913 1.00 92.12 212 ALA A C 1
ATOM 1691 O O . ALA A 1 212 ? 21.638 5.592 -13.739 1.00 92.12 212 ALA A O 1
ATOM 1692 N N . LYS A 1 213 ? 22.428 3.507 -14.023 1.00 92.38 213 LYS A N 1
ATOM 1693 C CA . LYS A 1 213 ? 23.848 3.873 -13.934 1.00 92.38 213 LYS A CA 1
ATOM 1694 C C . LYS A 1 213 ? 24.254 4.876 -15.018 1.00 92.38 213 LYS A C 1
ATOM 1696 O O . LYS A 1 213 ? 24.899 5.871 -14.702 1.00 92.38 213 LYS A O 1
ATOM 1701 N N . ALA A 1 214 ? 23.853 4.649 -16.271 1.00 90.31 214 ALA A N 1
ATOM 1702 C CA . ALA A 1 214 ? 24.166 5.542 -17.392 1.00 90.31 214 ALA A CA 1
ATOM 1703 C C . ALA A 1 214 ? 23.566 6.952 -17.230 1.00 90.31 214 ALA A C 1
ATOM 1705 O O . ALA A 1 214 ? 24.088 7.916 -17.784 1.00 90.31 214 ALA A O 1
ATOM 1706 N N . HIS A 1 215 ? 22.495 7.077 -16.444 1.00 89.12 215 HIS A N 1
ATOM 1707 C CA . HIS A 1 215 ? 21.787 8.333 -16.198 1.00 89.12 215 HIS A CA 1
ATOM 1708 C C . HIS A 1 215 ? 21.983 8.884 -14.778 1.00 89.12 215 HIS A C 1
ATOM 1710 O O . HIS A 1 215 ? 21.277 9.813 -14.390 1.00 89.12 215 HIS A O 1
ATOM 1716 N N . ASN A 1 216 ? 22.941 8.337 -14.019 1.00 90.25 216 ASN A N 1
ATOM 1717 C CA . ASN A 1 216 ? 23.247 8.731 -12.642 1.00 90.25 216 ASN A CA 1
ATOM 1718 C C . ASN A 1 216 ? 22.020 8.699 -11.704 1.00 90.25 216 ASN A C 1
ATOM 1720 O O . ASN A 1 216 ? 21.783 9.619 -10.923 1.00 90.25 216 ASN A O 1
ATOM 1724 N N . MET A 1 217 ? 21.211 7.645 -11.818 1.00 90.50 217 MET A N 1
ATOM 1725 C CA . MET A 1 217 ? 20.011 7.423 -11.012 1.00 90.50 217 MET A CA 1
ATOM 1726 C C . MET A 1 217 ? 20.251 6.311 -9.988 1.00 90.50 217 MET A C 1
ATOM 1728 O O . MET A 1 217 ? 20.822 5.267 -10.312 1.00 90.50 217 MET A O 1
ATOM 1732 N N . GLY A 1 218 ? 19.754 6.496 -8.764 1.00 90.38 218 GLY A N 1
ATOM 1733 C CA . GLY A 1 218 ? 19.684 5.414 -7.787 1.00 90.38 218 GLY A CA 1
ATOM 1734 C C . GLY A 1 218 ? 18.657 4.350 -8.188 1.00 90.38 218 GLY A C 1
ATOM 1735 O O . GLY A 1 218 ? 17.675 4.642 -8.874 1.00 90.38 218 GLY A O 1
ATOM 1736 N N . VAL A 1 219 ? 18.875 3.115 -7.731 1.00 91.56 219 VAL A N 1
ATOM 1737 C CA . VAL A 1 219 ? 17.944 1.992 -7.917 1.00 91.56 219 VAL A CA 1
ATOM 1738 C C . VAL A 1 219 ? 17.563 1.413 -6.560 1.00 91.56 219 VAL A C 1
ATOM 1740 O O . VAL A 1 219 ? 18.422 1.173 -5.702 1.00 91.56 219 VAL A O 1
ATOM 1743 N N . ARG A 1 220 ? 16.268 1.168 -6.366 1.00 91.56 220 ARG A N 1
ATOM 1744 C CA . ARG A 1 220 ? 15.733 0.386 -5.244 1.00 91.56 220 ARG A CA 1
ATOM 1745 C C . ARG A 1 220 ? 14.716 -0.618 -5.751 1.00 91.56 220 ARG A C 1
ATOM 1747 O O . ARG A 1 220 ? 14.101 -0.406 -6.790 1.00 91.56 220 ARG A O 1
ATOM 1754 N N . CYS A 1 221 ? 14.522 -1.689 -4.993 1.00 86.38 221 CYS A N 1
ATOM 1755 C CA . CYS A 1 221 ? 13.547 -2.723 -5.313 1.00 86.38 221 CYS A CA 1
ATOM 1756 C C . CYS A 1 221 ? 12.384 -2.690 -4.320 1.00 86.38 22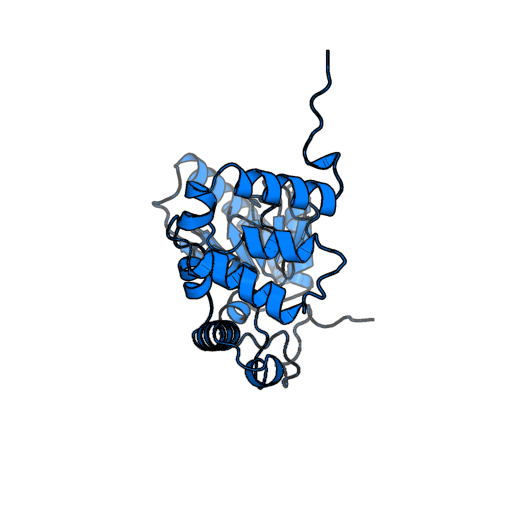1 CYS A C 1
ATOM 1758 O O . CYS A 1 221 ? 12.553 -2.335 -3.154 1.00 86.38 221 CYS A O 1
ATOM 1760 N N . SER A 1 222 ? 11.202 -3.087 -4.778 1.00 81.06 222 SER A N 1
ATOM 1761 C CA . SER A 1 222 ? 10.024 -3.289 -3.942 1.00 81.06 222 SER A CA 1
ATOM 1762 C C . SER A 1 222 ? 9.321 -4.594 -4.305 1.00 81.06 222 SER A C 1
ATOM 1764 O O . SER A 1 222 ? 8.971 -4.825 -5.462 1.00 81.06 222 SER A O 1
ATOM 1766 N N . GLY A 1 223 ? 9.116 -5.440 -3.295 1.00 74.81 223 GLY A N 1
ATOM 1767 C CA . GLY A 1 223 ? 8.125 -6.517 -3.326 1.00 74.81 223 GLY A CA 1
ATOM 1768 C C . GLY A 1 223 ? 6.784 -5.993 -2.807 1.00 74.81 223 GLY A C 1
ATOM 1769 O O . GLY A 1 223 ? 6.300 -4.959 -3.261 1.00 74.81 223 GLY A O 1
ATOM 1770 N N . PHE A 1 224 ? 6.241 -6.623 -1.765 1.00 66.81 224 PHE A N 1
ATOM 1771 C CA . PHE A 1 224 ? 4.958 -6.258 -1.138 1.00 66.81 224 PHE A CA 1
ATOM 1772 C C . PHE A 1 224 ? 4.958 -4.957 -0.300 1.00 66.81 224 PHE A C 1
ATOM 1774 O O . PHE A 1 224 ? 3.985 -4.670 0.387 1.00 66.81 224 PHE A O 1
ATOM 1781 N N . ARG A 1 225 ? 6.033 -4.152 -0.335 1.00 72.62 225 ARG A N 1
ATOM 1782 C CA . ARG A 1 225 ? 6.108 -2.803 0.282 1.00 72.62 225 ARG A CA 1
ATOM 1783 C C . ARG A 1 225 ? 5.846 -2.733 1.804 1.00 72.62 225 ARG A C 1
ATOM 1785 O O . ARG A 1 225 ? 5.466 -1.683 2.318 1.00 72.62 225 ARG A O 1
ATOM 1792 N N . HIS A 1 226 ? 6.092 -3.820 2.537 1.00 69.12 226 HIS A N 1
ATOM 1793 C CA . HIS A 1 226 ? 5.838 -3.918 3.986 1.00 69.12 226 HIS A CA 1
ATOM 1794 C C . HIS A 1 226 ? 6.893 -3.262 4.892 1.00 69.12 226 HIS A C 1
ATOM 1796 O O . HIS A 1 226 ? 6.691 -3.190 6.100 1.00 69.12 226 HIS A O 1
ATOM 1802 N N . SER A 1 227 ? 8.016 -2.777 4.356 1.00 68.44 227 SER A N 1
ATOM 1803 C CA . SER A 1 227 ? 9.017 -2.107 5.195 1.00 68.44 227 SER A CA 1
ATOM 1804 C C . SER A 1 227 ? 8.476 -0.782 5.744 1.00 68.44 227 SER A C 1
ATOM 1806 O O . SER A 1 227 ? 8.011 0.072 4.987 1.00 68.44 227 SER A O 1
ATOM 1808 N N . TRP A 1 228 ? 8.588 -0.582 7.057 1.00 63.03 228 TRP A N 1
ATOM 1809 C CA . TRP A 1 228 ? 8.350 0.715 7.704 1.00 63.03 228 TRP A CA 1
ATOM 1810 C C . TRP A 1 228 ? 9.562 1.649 7.640 1.00 63.03 228 TRP A C 1
ATOM 1812 O O . TRP A 1 228 ? 9.400 2.860 7.768 1.00 63.03 228 TRP A O 1
ATOM 1822 N N . SER A 1 229 ? 10.757 1.106 7.396 1.00 69.19 229 SER A N 1
ATOM 1823 C CA . SER A 1 229 ? 11.977 1.890 7.201 1.00 69.19 229 SER A CA 1
ATOM 1824 C C . SER A 1 229 ? 11.986 2.565 5.821 1.00 69.19 229 SER A C 1
ATOM 1826 O O . SER A 1 229 ? 11.509 1.954 4.855 1.00 69.19 229 SER A O 1
ATOM 1828 N N . PRO A 1 230 ? 12.578 3.769 5.682 1.00 68.56 230 PRO A N 1
ATOM 1829 C CA . PRO A 1 230 ? 12.667 4.512 4.421 1.00 68.56 230 PRO A CA 1
ATOM 1830 C C . PRO A 1 230 ? 13.754 3.933 3.495 1.00 68.56 230 PRO A C 1
ATOM 1832 O O . PRO A 1 230 ? 14.705 4.604 3.114 1.00 68.56 230 PRO A O 1
ATOM 1835 N N . VAL A 1 231 ? 13.638 2.647 3.160 1.00 73.75 231 VAL A N 1
ATOM 1836 C CA . VAL A 1 231 ? 14.598 1.905 2.318 1.00 73.75 231 VAL A CA 1
ATOM 1837 C C . VAL A 1 231 ? 14.197 1.874 0.840 1.00 73.75 231 VAL A C 1
ATOM 1839 O O . VAL A 1 231 ? 14.940 1.367 -0.001 1.00 73.75 231 VAL A O 1
ATOM 1842 N N . PHE A 1 232 ? 13.014 2.397 0.519 1.00 73.62 232 PHE A N 1
ATOM 1843 C CA . PHE A 1 232 ? 12.494 2.475 -0.844 1.00 73.62 232 PHE A CA 1
ATOM 1844 C C . PHE A 1 232 ? 13.124 3.637 -1.624 1.00 73.62 232 PHE A C 1
ATOM 1846 O O . PHE A 1 232 ? 13.877 4.432 -1.066 1.00 73.62 232 PHE A O 1
ATOM 1853 N N . ALA A 1 233 ? 12.890 3.681 -2.941 1.00 67.69 233 ALA A N 1
ATOM 1854 C CA . ALA A 1 233 ? 13.508 4.666 -3.834 1.00 67.69 233 ALA A CA 1
ATOM 1855 C C . ALA A 1 233 ? 13.327 6.105 -3.321 1.00 67.69 233 ALA A C 1
ATOM 1857 O O . ALA A 1 233 ? 12.281 6.451 -2.787 1.00 67.69 233 ALA A O 1
ATOM 1858 N N . GLU A 1 234 ? 14.322 6.966 -3.518 1.00 77.19 234 GLU A N 1
ATOM 1859 C CA . GLU A 1 234 ? 14.146 8.404 -3.302 1.00 77.19 234 GLU A CA 1
ATOM 1860 C C . GLU A 1 234 ? 13.367 9.028 -4.471 1.00 77.19 234 GLU A C 1
ATOM 1862 O O . GLU A 1 234 ? 13.150 8.407 -5.521 1.00 77.19 234 GLU A O 1
ATOM 1867 N N . ASN A 1 235 ? 12.933 10.277 -4.302 1.00 80.44 235 ASN A N 1
ATOM 1868 C CA . ASN A 1 235 ? 12.282 11.021 -5.375 1.00 80.44 235 ASN A CA 1
ATOM 1869 C C . ASN A 1 235 ? 13.216 11.142 -6.586 1.00 80.44 235 ASN A C 1
ATOM 1871 O O . ASN A 1 235 ? 14.371 11.536 -6.458 1.00 80.44 235 ASN A O 1
ATOM 1875 N N . GLY A 1 236 ? 12.701 10.826 -7.774 1.00 78.31 236 GLY A N 1
ATOM 1876 C CA . GLY A 1 236 ? 13.472 10.917 -9.016 1.00 78.31 236 GLY A CA 1
ATOM 1877 C C . GLY A 1 236 ? 14.385 9.720 -9.322 1.00 78.31 236 GLY A C 1
ATOM 1878 O O . GLY A 1 236 ? 15.021 9.713 -10.373 1.00 78.31 236 GLY A O 1
ATOM 1879 N N . TYR A 1 237 ? 14.430 8.692 -8.469 1.00 89.25 237 TYR A N 1
ATOM 1880 C CA . TYR A 1 237 ? 15.169 7.447 -8.729 1.00 89.25 237 TYR A CA 1
ATOM 1881 C C . TYR A 1 237 ? 14.330 6.403 -9.470 1.00 89.25 237 TYR A C 1
ATOM 1883 O O . TYR A 1 237 ? 13.153 6.620 -9.767 1.00 89.25 237 TYR A O 1
ATOM 1891 N N . VAL A 1 238 ? 14.958 5.272 -9.799 1.00 90.94 238 VAL A N 1
ATOM 1892 C CA . VAL A 1 238 ? 14.288 4.115 -10.394 1.00 90.94 238 VAL A CA 1
ATOM 1893 C C . VAL A 1 238 ? 13.854 3.149 -9.296 1.00 90.94 238 VAL A C 1
ATOM 1895 O O . VAL A 1 238 ? 14.655 2.723 -8.460 1.00 90.94 238 VAL A O 1
ATOM 1898 N N . LEU A 1 239 ? 12.582 2.771 -9.323 1.00 90.19 239 LEU A N 1
ATOM 1899 C CA . LEU A 1 239 ? 12.028 1.711 -8.498 1.00 90.19 239 LEU A CA 1
ATOM 1900 C C . LEU A 1 239 ? 11.799 0.467 -9.359 1.00 90.19 239 LEU A C 1
ATOM 1902 O O . LEU A 1 239 ? 11.065 0.518 -10.338 1.00 90.19 239 LEU A O 1
ATOM 1906 N N . ILE A 1 240 ? 12.376 -0.666 -8.981 1.00 90.19 240 ILE A N 1
ATOM 1907 C CA . ILE A 1 240 ? 12.046 -1.968 -9.565 1.00 90.19 240 ILE A CA 1
ATOM 1908 C C . ILE A 1 240 ? 10.938 -2.585 -8.715 1.00 90.19 240 ILE A C 1
ATOM 1910 O O . ILE A 1 240 ? 11.127 -2.815 -7.521 1.00 90.19 240 ILE A O 1
ATOM 1914 N N . SER A 1 241 ? 9.769 -2.835 -9.294 1.00 86.12 241 SER A N 1
ATOM 1915 C CA . SER A 1 241 ? 8.700 -3.573 -8.627 1.00 86.12 241 SER A CA 1
ATOM 1916 C C . SER A 1 241 ? 8.712 -5.017 -9.106 1.00 86.12 241 SER A C 1
ATOM 1918 O O . SER A 1 241 ? 8.524 -5.285 -10.287 1.00 86.12 241 SER A O 1
ATOM 1920 N N . LEU A 1 242 ? 8.951 -5.941 -8.177 1.00 78.06 242 LEU A N 1
ATOM 1921 C CA . LEU A 1 242 ? 9.053 -7.377 -8.459 1.00 78.06 242 LEU A CA 1
ATOM 1922 C C . LEU A 1 242 ? 7.680 -8.064 -8.552 1.00 78.06 242 LEU A C 1
ATOM 1924 O O . LEU A 1 242 ? 7.609 -9.268 -8.762 1.00 78.06 242 LEU A O 1
ATOM 1928 N N . LEU A 1 243 ? 6.589 -7.312 -8.381 1.00 67.81 243 LEU A N 1
ATOM 1929 C CA . LEU A 1 243 ? 5.225 -7.818 -8.484 1.00 67.81 243 LEU A CA 1
ATOM 1930 C C . LEU A 1 243 ? 4.593 -7.335 -9.794 1.00 67.81 243 LEU A C 1
ATOM 1932 O O . LEU A 1 243 ? 4.378 -6.139 -10.000 1.00 67.81 243 LEU A O 1
ATOM 1936 N N . GLY A 1 244 ? 4.288 -8.282 -10.683 1.00 58.28 244 GLY A N 1
ATOM 1937 C CA . GLY A 1 244 ? 3.643 -8.022 -11.965 1.00 58.28 244 GLY A CA 1
ATOM 1938 C C . GLY A 1 244 ? 2.196 -7.561 -11.798 1.00 58.28 244 GLY A C 1
ATOM 1939 O O . GLY A 1 244 ? 1.337 -8.351 -11.425 1.00 58.28 244 GLY A O 1
ATOM 1940 N N . LEU A 1 245 ? 1.880 -6.310 -12.146 1.00 49.88 245 LEU A N 1
ATOM 1941 C CA . LEU A 1 245 ? 0.540 -5.705 -11.994 1.00 49.88 245 LEU A CA 1
ATOM 1942 C C . LEU A 1 245 ? -0.627 -6.488 -12.617 1.00 49.88 245 LEU A C 1
ATOM 1944 O O . LEU A 1 245 ? -1.761 -6.349 -12.160 1.00 49.88 245 LEU A O 1
ATOM 1948 N N . HIS A 1 246 ? -0.370 -7.324 -13.626 1.00 44.78 246 HIS A N 1
ATOM 1949 C CA . HIS A 1 246 ? -1.396 -8.173 -14.240 1.00 44.78 246 HIS A CA 1
ATOM 1950 C C . HIS A 1 246 ? -1.767 -9.405 -13.391 1.00 44.78 246 HIS A C 1
ATOM 1952 O O . HIS A 1 246 ? -2.855 -9.949 -13.556 1.00 44.78 246 HIS A O 1
ATOM 1958 N N . GLU A 1 247 ? -0.894 -9.827 -12.475 1.00 46.66 247 GLU A N 1
ATOM 1959 C CA . GLU A 1 247 ? -1.130 -10.957 -11.567 1.00 46.66 247 GLU A CA 1
ATOM 1960 C C . GLU A 1 247 ? -1.695 -10.490 -10.228 1.00 46.66 247 GLU A C 1
ATOM 1962 O O . GLU A 1 247 ? -2.568 -11.138 -9.662 1.00 46.66 247 GLU A O 1
ATOM 1967 N N . VAL A 1 248 ? -1.285 -9.307 -9.761 1.00 40.50 248 VAL A N 1
ATOM 1968 C CA . VAL A 1 248 ? -1.755 -8.786 -8.471 1.00 40.50 248 VAL A CA 1
ATOM 1969 C C . VAL A 1 248 ? -3.186 -8.228 -8.522 1.00 40.50 248 VAL A C 1
ATOM 1971 O O . VAL A 1 248 ? -3.829 -8.102 -7.482 1.00 40.50 248 VAL A O 1
ATOM 1974 N N . THR A 1 249 ? -3.696 -7.907 -9.719 1.00 35.72 249 THR A N 1
ATOM 1975 C CA . THR A 1 249 ? -5.069 -7.403 -9.937 1.00 35.72 249 THR A CA 1
ATOM 1976 C C . THR A 1 249 ? -6.071 -8.481 -10.358 1.00 35.72 249 THR A C 1
ATOM 1978 O O . THR A 1 249 ? -7.277 -8.258 -10.248 1.00 35.72 249 THR A O 1
ATOM 1981 N N . LYS A 1 250 ? -5.616 -9.665 -10.795 1.00 41.22 250 LYS A N 1
ATOM 1982 C CA . LYS A 1 250 ? -6.501 -10.823 -10.957 1.00 41.22 250 LYS A CA 1
ATOM 1983 C C . LYS A 1 250 ? -6.776 -11.382 -9.572 1.00 41.22 250 LYS A C 1
AT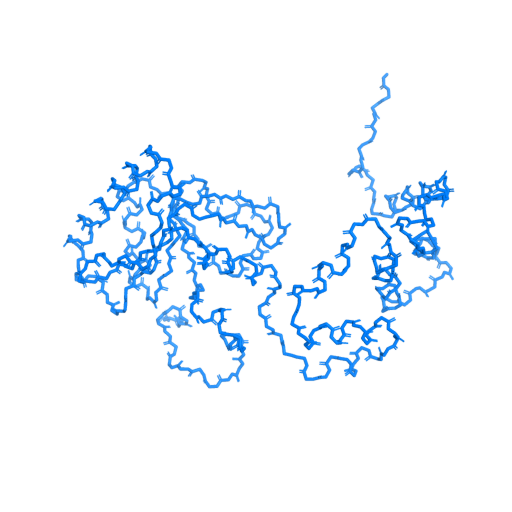OM 1985 O O . LYS A 1 250 ? -5.924 -12.040 -8.996 1.00 41.22 250 LYS A O 1
ATOM 1990 N N . LEU A 1 251 ? -7.948 -11.080 -9.022 1.00 36.44 251 LEU A N 1
ATOM 1991 C CA . LEU A 1 251 ? -8.452 -11.776 -7.844 1.00 36.44 251 LEU A CA 1
ATOM 1992 C C . LEU A 1 251 ? -9.092 -13.105 -8.294 1.00 36.44 251 LEU A C 1
ATOM 1994 O O . LEU A 1 251 ? -9.934 -13.076 -9.194 1.00 36.44 251 LEU A O 1
ATOM 1998 N N . PRO A 1 252 ? -8.722 -14.251 -7.692 1.00 43.69 252 PRO A N 1
ATOM 1999 C CA . PRO A 1 252 ? -7.733 -14.399 -6.623 1.00 43.69 252 PRO A CA 1
ATOM 2000 C C . PRO A 1 252 ? -6.291 -14.284 -7.148 1.00 43.69 252 PRO A C 1
ATOM 2002 O O . PRO A 1 252 ? -5.929 -14.923 -8.135 1.00 43.69 252 PRO A O 1
ATOM 2005 N N . ASN A 1 253 ? -5.464 -13.487 -6.459 1.00 40.09 253 ASN A N 1
ATOM 2006 C CA . ASN A 1 253 ? -4.029 -13.444 -6.719 1.00 40.09 253 ASN A CA 1
ATOM 2007 C C . ASN A 1 253 ? -3.420 -14.708 -6.105 1.00 40.09 253 ASN A C 1
ATOM 2009 O O . ASN A 1 253 ? -3.333 -14.832 -4.885 1.00 40.09 253 ASN A O 1
ATOM 2013 N N . ILE A 1 254 ? -3.048 -15.648 -6.969 1.00 43.28 254 ILE A N 1
ATOM 2014 C CA . ILE A 1 254 ? -2.551 -16.971 -6.592 1.00 43.28 254 ILE A CA 1
ATOM 2015 C C . ILE A 1 254 ? -1.024 -17.040 -6.430 1.00 43.28 254 ILE A C 1
ATOM 2017 O O . ILE A 1 254 ? -0.531 -18.087 -6.038 1.00 43.28 254 ILE A O 1
ATOM 2021 N N . THR A 1 255 ? -0.279 -15.948 -6.659 1.00 44.50 255 THR A N 1
ATOM 2022 C CA . THR A 1 255 ? 1.209 -15.923 -6.593 1.00 44.50 255 THR A CA 1
ATOM 2023 C C . THR A 1 255 ? 1.802 -16.166 -5.200 1.00 44.50 255 THR A C 1
ATOM 2025 O O . THR A 1 255 ? 3.013 -16.285 -5.056 1.00 44.50 255 THR A O 1
ATOM 2028 N N . ALA A 1 256 ? 0.968 -16.208 -4.161 1.00 40.66 256 ALA A N 1
ATOM 2029 C CA . ALA A 1 256 ? 1.367 -16.537 -2.793 1.00 40.66 256 ALA A CA 1
ATOM 2030 C C . ALA A 1 256 ? 0.710 -17.836 -2.280 1.00 40.66 256 ALA A C 1
ATOM 2032 O O . ALA A 1 256 ? 0.824 -18.152 -1.097 1.00 40.66 256 ALA A O 1
ATOM 2033 N N . LEU A 1 257 ? -0.015 -18.568 -3.139 1.00 38.97 257 LEU A N 1
ATOM 2034 C CA . LEU A 1 257 ? -0.715 -19.806 -2.787 1.00 38.97 257 LEU A CA 1
ATOM 2035 C C . LEU A 1 257 ? 0.098 -21.036 -3.228 1.00 38.97 257 LEU A C 1
ATOM 2037 O O . LEU A 1 257 ? 0.698 -21.006 -4.297 1.00 38.97 257 LEU A O 1
ATOM 2041 N N . PRO A 1 258 ? 0.051 -22.162 -2.491 1.00 38.41 258 PRO A N 1
ATOM 2042 C CA . PRO A 1 258 ? 0.697 -23.415 -2.877 1.00 38.41 258 PRO A CA 1
ATOM 2043 C C . PRO A 1 258 ? -0.171 -24.170 -3.901 1.00 38.41 258 PRO A C 1
ATOM 2045 O O . PRO A 1 258 ? -0.611 -25.295 -3.665 1.00 38.41 258 PRO A O 1
ATOM 2048 N N . LEU A 1 259 ? -0.502 -23.517 -5.013 1.00 41.38 259 LEU A N 1
ATOM 2049 C CA . LEU A 1 259 ? -1.172 -24.133 -6.158 1.00 41.38 259 LEU A CA 1
ATOM 2050 C C . LEU A 1 259 ? -0.117 -24.536 -7.201 1.00 41.38 259 LEU A C 1
ATOM 2052 O O . LEU A 1 259 ? 1.007 -24.043 -7.133 1.00 41.38 259 LEU A O 1
ATOM 2056 N N . PRO A 1 260 ? -0.433 -25.416 -8.168 1.00 37.28 260 PRO A N 1
ATOM 2057 C CA . PRO A 1 260 ? 0.459 -25.674 -9.292 1.00 37.28 260 PRO A CA 1
ATOM 2058 C C . PRO A 1 260 ? 0.663 -24.370 -10.071 1.00 37.28 260 PRO A C 1
ATOM 2060 O O . PRO A 1 260 ? -0.211 -23.938 -10.825 1.00 37.28 260 PRO A O 1
ATOM 2063 N N . GLU A 1 261 ? 1.786 -23.703 -9.826 1.00 41.88 261 GLU A N 1
ATOM 2064 C CA . GLU A 1 261 ? 2.148 -22.482 -10.531 1.00 41.88 261 GLU A CA 1
ATOM 2065 C C . GLU A 1 261 ? 2.446 -22.816 -12.005 1.00 41.88 261 GLU A C 1
ATOM 2067 O O . GLU A 1 261 ? 2.960 -23.901 -12.312 1.00 41.88 261 GLU A O 1
ATOM 2072 N N . PRO A 1 262 ? 2.154 -21.903 -12.951 1.00 47.88 262 PRO A N 1
ATOM 2073 C CA . PRO A 1 262 ? 2.849 -21.912 -14.235 1.00 47.88 262 PRO A CA 1
ATOM 2074 C C . PRO A 1 262 ? 4.358 -21.980 -13.976 1.00 47.88 262 PRO A C 1
ATOM 2076 O O . PRO A 1 262 ? 4.812 -21.484 -12.948 1.00 47.88 262 PRO A O 1
ATOM 2079 N N . ALA A 1 263 ? 5.131 -22.574 -14.891 1.00 49.25 263 ALA A N 1
ATOM 2080 C CA . ALA A 1 263 ? 6.582 -22.678 -14.733 1.00 49.25 263 ALA A CA 1
ATOM 2081 C C . ALA A 1 263 ? 7.171 -21.346 -14.234 1.00 49.25 263 ALA A C 1
ATOM 2083 O O . ALA A 1 263 ? 6.951 -20.308 -14.865 1.00 49.25 263 ALA A O 1
ATOM 2084 N N . ALA A 1 264 ? 7.846 -21.404 -13.080 1.00 49.50 264 ALA A N 1
ATOM 2085 C CA . ALA A 1 264 ? 8.410 -20.246 -12.402 1.00 49.50 264 ALA A CA 1
ATOM 2086 C C . ALA A 1 264 ? 9.186 -19.383 -13.401 1.00 49.50 264 ALA A C 1
ATOM 2088 O O . ALA A 1 264 ? 9.968 -19.900 -14.205 1.00 49.50 264 ALA A O 1
ATOM 2089 N N . ASN A 1 265 ? 8.952 -18.073 -13.374 1.00 55.41 265 ASN A N 1
ATOM 2090 C CA . ASN A 1 265 ? 9.767 -17.168 -14.173 1.00 55.41 265 ASN A CA 1
ATOM 2091 C C . ASN A 1 265 ? 11.170 -17.047 -13.548 1.00 55.41 265 ASN A C 1
ATOM 2093 O O . ASN A 1 265 ? 11.357 -17.310 -12.361 1.00 55.41 265 ASN A O 1
ATOM 2097 N N . ASP A 1 266 ? 12.157 -16.618 -14.336 1.00 55.12 266 ASP A N 1
ATOM 2098 C CA . ASP A 1 266 ? 13.560 -16.493 -13.904 1.00 55.12 266 ASP A CA 1
ATOM 2099 C C . ASP A 1 266 ? 13.757 -15.673 -12.608 1.00 55.12 266 ASP A C 1
ATOM 2101 O O . ASP A 1 266 ? 14.801 -15.772 -11.968 1.00 55.12 266 ASP A O 1
ATOM 2105 N N . LEU A 1 267 ? 12.791 -14.827 -12.227 1.00 56.94 267 LEU A N 1
ATOM 2106 C CA . LEU A 1 267 ? 12.842 -14.001 -11.015 1.00 56.94 267 LEU A CA 1
ATOM 2107 C C . LEU A 1 267 ? 12.339 -14.726 -9.756 1.00 56.94 267 LEU A C 1
ATOM 2109 O O . LEU A 1 267 ? 12.570 -14.242 -8.648 1.00 56.94 267 LEU A O 1
ATOM 2113 N N . GLN A 1 268 ? 11.658 -15.860 -9.917 1.00 51.41 268 GLN A N 1
ATOM 2114 C CA . GLN A 1 268 ? 11.139 -16.705 -8.837 1.00 51.41 268 GLN A CA 1
ATOM 2115 C C . GLN A 1 268 ? 12.081 -17.868 -8.490 1.00 51.41 268 GLN A C 1
ATOM 2117 O O . GLN A 1 268 ? 11.892 -18.535 -7.475 1.00 51.41 268 GLN A O 1
ATOM 2122 N N . THR A 1 269 ? 13.117 -18.103 -9.297 1.00 49.81 269 THR A N 1
ATOM 2123 C CA . THR A 1 269 ? 14.116 -19.154 -9.076 1.00 49.81 269 THR A CA 1
ATOM 2124 C C . THR A 1 269 ? 15.424 -18.577 -8.541 1.00 49.81 269 THR A C 1
ATOM 2126 O O . THR A 1 269 ? 15.982 -17.651 -9.127 1.00 49.81 269 THR A O 1
ATOM 2129 N N . ILE A 1 270 ? 15.961 -19.152 -7.461 1.00 35.88 270 ILE A N 1
ATOM 2130 C CA . ILE A 1 270 ? 17.343 -18.901 -7.033 1.00 35.88 270 ILE A CA 1
ATOM 2131 C C . ILE A 1 270 ? 18.222 -19.945 -7.721 1.00 35.88 270 ILE A C 1
ATOM 2133 O O . ILE A 1 270 ? 18.238 -21.106 -7.315 1.00 35.88 270 ILE A O 1
ATOM 2137 N N . SER A 1 271 ? 18.938 -19.549 -8.768 1.00 38.53 271 SER A N 1
ATOM 2138 C CA . SER A 1 271 ? 20.017 -20.369 -9.322 1.00 38.53 271 SER A CA 1
ATOM 2139 C C . SER A 1 271 ? 21.191 -20.331 -8.339 1.00 38.53 271 SER A C 1
ATOM 2141 O O . SER A 1 271 ? 21.764 -19.260 -8.130 1.00 38.53 271 SER A O 1
ATOM 2143 N N . MET A 1 272 ? 21.500 -21.465 -7.700 1.00 31.42 272 MET A N 1
ATOM 2144 C CA . MET A 1 272 ? 22.766 -21.661 -6.978 1.00 31.42 272 MET A CA 1
ATOM 2145 C C . MET A 1 272 ? 23.910 -21.925 -7.952 1.00 31.42 272 MET A C 1
ATOM 2147 O O . MET A 1 272 ? 23.665 -22.626 -8.960 1.00 31.42 272 MET A O 1
#